Protein AF-R5EZ78-F1 (afdb_monomer_lite)

Sequence (223 aa):
MSQIVRSTVTGSSGDLKLREFQTRYDSDTTQDEMEHIEPYGFSSEPYTDGKTDAINLFFDDERNHGVVINVADRRYRITQMKTGEVVIYDDKKRHVYLKREGIEIDGVDDPITVKTTNDIIAKCDNLTATCKSAASVNCDTSSVTCKTSATVTAPTIMLDGNVTVTGTLITGTKGGGMASFGGTVNAKGLIHSEDDITAGSISLQHHVHTGVQGGSENTGTPS

Radius of gyration: 37.68 Å; chains: 1; bounding box: 84×39×117 Å

Structure (mmCIF, N/CA/C/O backbone):
data_AF-R5EZ78-F1
#
_entry.id   AF-R5EZ78-F1
#
loop_
_atom_site.group_PDB
_atom_site.id
_atom_site.type_symbol
_atom_site.label_atom_id
_atom_site.label_alt_id
_atom_site.label_comp_id
_atom_site.label_asym_id
_atom_site.label_entity_id
_atom_site.label_seq_id
_atom_site.pdbx_PDB_ins_code
_atom_site.Cartn_x
_atom_site.Cartn_y
_atom_site.Cartn_z
_atom_site.occupancy
_atom_site.B_iso_or_equiv
_atom_site.auth_seq_id
_atom_site.auth_comp_id
_atom_site.auth_asym_id
_atom_site.auth_atom_id
_atom_site.pdbx_PDB_model_num
ATOM 1 N N . MET A 1 1 ? -23.935 8.848 52.569 1.00 48.59 1 MET A N 1
ATOM 2 C CA . MET A 1 1 ? -24.448 8.931 51.187 1.00 48.59 1 MET A CA 1
ATOM 3 C C . MET A 1 1 ? -23.229 8.957 50.278 1.00 48.59 1 MET A C 1
ATOM 5 O O . MET A 1 1 ? -22.431 9.875 50.415 1.00 48.59 1 MET A O 1
ATOM 9 N N . SER A 1 2 ? -22.978 7.899 49.505 1.00 40.00 2 SER A N 1
ATOM 10 C CA . SER A 1 2 ? -21.762 7.801 48.682 1.00 40.00 2 SER A CA 1
ATOM 11 C C . SER A 1 2 ? -21.876 8.764 47.498 1.00 40.00 2 SER A C 1
ATOM 13 O O . SER A 1 2 ? -22.686 8.537 46.607 1.00 40.00 2 SER A O 1
ATOM 15 N N . GLN A 1 3 ? -21.123 9.866 47.523 1.00 51.97 3 GLN A N 1
ATOM 16 C CA . GLN A 1 3 ? -21.035 10.833 46.426 1.00 51.97 3 GLN A CA 1
ATOM 17 C C . GLN A 1 3 ? -19.795 10.503 45.589 1.00 51.97 3 GLN A C 1
ATOM 19 O O . GLN A 1 3 ? -18.669 10.725 46.032 1.00 51.97 3 GLN A O 1
ATOM 24 N N . ILE A 1 4 ? -19.987 9.953 44.389 1.00 50.47 4 ILE A N 1
ATOM 25 C CA . ILE A 1 4 ? -18.905 9.800 43.408 1.00 50.47 4 ILE A CA 1
ATOM 26 C C . ILE A 1 4 ? -18.713 11.149 42.708 1.00 50.47 4 ILE A C 1
ATOM 28 O O . ILE A 1 4 ? -19.628 11.619 42.038 1.00 50.47 4 ILE A O 1
ATOM 32 N N . VAL A 1 5 ? -17.534 11.772 42.856 1.00 40.81 5 VAL A N 1
ATOM 33 C CA . VAL A 1 5 ? -17.186 13.040 42.184 1.00 40.81 5 VAL A CA 1
ATOM 34 C C . VAL A 1 5 ? -15.675 13.136 41.896 1.00 40.81 5 VAL A C 1
ATOM 36 O O . VAL A 1 5 ? -14.865 13.081 42.818 1.00 40.81 5 VAL A O 1
ATOM 39 N N . ARG A 1 6 ? -15.290 13.381 40.634 1.00 29.52 6 ARG A N 1
ATOM 40 C CA . ARG A 1 6 ? -14.239 14.351 40.238 1.00 29.52 6 ARG A CA 1
ATOM 41 C C . ARG A 1 6 ? -14.487 14.821 38.791 1.00 29.52 6 ARG A C 1
ATOM 43 O O . ARG A 1 6 ? -14.740 14.001 37.920 1.00 29.52 6 ARG A O 1
ATOM 50 N N . SER A 1 7 ? -14.394 16.135 38.574 1.00 31.08 7 SER A N 1
ATOM 51 C CA . SER A 1 7 ? -14.663 16.932 37.350 1.00 31.08 7 SER A CA 1
ATOM 52 C C . SER A 1 7 ? -13.348 17.491 36.725 1.00 31.08 7 SER A C 1
ATOM 54 O O . SER A 1 7 ? -12.289 17.301 37.326 1.00 31.08 7 SER A O 1
ATOM 56 N N . THR A 1 8 ? -13.255 18.106 35.525 1.00 28.05 8 THR A N 1
ATOM 57 C CA . THR A 1 8 ? -14.146 19.063 34.819 1.00 28.05 8 THR A CA 1
ATOM 58 C C . THR A 1 8 ? -13.993 18.995 33.284 1.00 28.05 8 THR A C 1
ATOM 60 O O . THR A 1 8 ? -12.874 18.923 32.784 1.00 28.05 8 THR A O 1
ATOM 63 N N . VAL A 1 9 ? -15.094 19.143 32.535 1.00 31.67 9 VAL A N 1
ATOM 64 C CA . VAL A 1 9 ? -15.114 19.522 31.105 1.00 31.67 9 VAL A CA 1
ATOM 65 C C . VAL A 1 9 ? -15.885 20.840 30.995 1.00 31.67 9 VAL A C 1
ATOM 67 O O . VAL A 1 9 ? -16.968 20.939 31.562 1.00 31.67 9 VAL A O 1
ATOM 70 N N . THR A 1 10 ? -15.350 21.864 30.318 1.00 28.88 10 THR A N 1
ATOM 71 C CA . THR A 1 10 ? -15.958 23.218 30.306 1.00 28.88 10 THR A CA 1
ATOM 72 C C . THR A 1 10 ? -16.412 23.699 28.924 1.00 28.88 10 THR A C 1
ATOM 74 O O . THR A 1 10 ? -16.552 24.900 28.709 1.00 28.88 10 THR A O 1
ATOM 77 N N . GLY A 1 11 ? -16.685 22.770 27.998 1.00 31.20 11 GLY A N 1
ATOM 78 C CA . GLY A 1 11 ? -17.423 23.045 26.759 1.00 31.20 11 GLY A CA 1
ATOM 79 C C . GLY A 1 11 ? -17.510 21.852 25.795 1.00 31.20 11 GLY A C 1
ATOM 80 O O . GLY A 1 11 ? -16.487 21.257 25.467 1.00 31.20 11 GLY A O 1
ATOM 81 N N . SER A 1 12 ? -18.726 21.530 25.334 1.00 37.81 12 SER A N 1
ATOM 82 C CA . SER A 1 12 ? -19.044 20.637 24.202 1.00 37.81 12 SER A CA 1
ATOM 83 C C . SER A 1 12 ? -20.484 20.909 23.729 1.00 37.81 12 SER A C 1
ATOM 85 O O . SER A 1 12 ? -21.398 20.892 24.551 1.00 37.81 12 SER A O 1
ATOM 87 N N . SER A 1 13 ? -20.687 21.168 22.430 1.00 40.72 13 SER A N 1
ATOM 88 C CA . SER A 1 13 ? -21.987 21.064 21.742 1.00 40.72 13 SER A CA 1
ATOM 89 C C . SER A 1 13 ? -21.775 20.745 20.261 1.00 40.72 13 SER A C 1
ATOM 91 O O . SER A 1 13 ? -20.884 21.297 19.616 1.00 40.72 13 SER A O 1
ATOM 93 N N . GLY A 1 14 ? -22.640 19.887 19.734 1.00 48.88 14 GLY A N 1
ATOM 94 C CA . GLY A 1 14 ? -22.885 19.708 18.304 1.00 48.88 14 GLY A CA 1
ATOM 95 C C . GLY A 1 14 ? -24.349 19.325 18.072 1.00 48.88 14 GLY A C 1
ATOM 96 O O . GLY A 1 14 ? -24.623 18.406 17.309 1.00 48.88 14 GLY A O 1
ATOM 97 N N . ASP A 1 15 ? -25.242 19.955 18.843 1.00 46.75 15 ASP A N 1
ATOM 98 C CA . ASP A 1 15 ? -26.715 19.894 18.825 1.00 46.75 15 ASP A CA 1
ATOM 99 C C . ASP A 1 15 ? -27.396 18.531 19.144 1.00 46.75 15 ASP A C 1
ATOM 101 O O . ASP A 1 15 ? -28.536 18.292 18.764 1.00 46.75 15 ASP A O 1
ATOM 105 N N . LEU A 1 16 ? -26.727 17.733 20.000 1.00 61.44 16 LEU A N 1
ATOM 106 C CA . LEU A 1 16 ? -27.138 16.517 20.758 1.00 61.44 16 LEU A CA 1
ATOM 107 C C . LEU A 1 16 ? -27.086 15.145 20.038 1.00 61.44 16 LEU A C 1
ATOM 109 O O . LEU A 1 16 ? -27.714 14.932 19.007 1.00 61.44 16 LEU A O 1
ATOM 113 N N . LYS A 1 17 ? -26.346 14.189 20.640 1.00 54.25 17 LYS A N 1
ATOM 114 C CA . LYS A 1 17 ? -26.173 12.771 20.230 1.00 54.25 17 LYS A CA 1
ATOM 115 C C . LYS A 1 17 ? -25.755 11.859 21.410 1.00 54.25 17 LYS A C 1
ATOM 117 O O . LYS A 1 17 ? -24.812 11.082 21.272 1.00 54.25 17 LYS A O 1
ATOM 122 N N . LEU A 1 18 ? -26.360 11.995 22.595 1.00 62.44 18 LEU A N 1
ATOM 123 C CA . LEU A 1 18 ? -26.149 10.998 23.659 1.00 62.44 18 LEU A CA 1
ATOM 124 C C . LEU A 1 18 ? -27.016 9.773 23.326 1.00 62.44 18 LEU A C 1
ATOM 126 O O . LEU A 1 18 ? -28.183 9.949 22.985 1.00 62.44 18 LEU A O 1
ATOM 130 N N . ARG A 1 19 ? -26.452 8.558 23.333 1.00 71.25 19 ARG A N 1
ATOM 131 C CA . ARG A 1 19 ? -27.233 7.351 23.022 1.00 71.25 19 ARG A CA 1
ATOM 132 C C . ARG A 1 19 ? -28.056 6.946 24.239 1.00 71.25 19 ARG A C 1
ATOM 134 O O . ARG A 1 19 ? -27.519 6.871 25.340 1.00 71.25 19 ARG A O 1
ATOM 141 N N . GLU A 1 20 ? -29.312 6.601 23.999 1.00 79.69 20 GLU A N 1
ATOM 142 C CA . GLU A 1 20 ? -30.180 5.933 24.961 1.00 79.69 20 GLU A CA 1
ATOM 143 C C . GLU A 1 20 ? -30.292 4.444 24.628 1.00 79.69 20 GLU A C 1
ATOM 145 O O . GLU A 1 20 ? -30.371 4.050 23.460 1.00 79.69 20 GLU A O 1
ATOM 150 N N . PHE A 1 21 ? -30.302 3.607 25.658 1.00 73.50 21 PHE A N 1
ATOM 151 C CA . PHE A 1 21 ? -30.583 2.188 25.545 1.00 73.50 21 PHE A CA 1
ATOM 152 C C . PHE A 1 21 ? -31.911 1.842 26.211 1.00 73.50 21 PHE A C 1
ATOM 154 O O . PHE A 1 21 ? -32.294 2.412 27.226 1.00 73.50 21 PHE A O 1
ATOM 161 N N . GLN A 1 22 ? -32.568 0.820 25.673 1.00 79.44 22 GLN A N 1
ATOM 162 C CA . GLN A 1 22 ? -33.477 0.002 26.458 1.00 79.44 22 GLN A CA 1
ATOM 163 C C . GLN A 1 22 ? -32.659 -1.131 27.072 1.00 79.44 22 GLN A C 1
ATOM 165 O O . GLN A 1 22 ? -31.934 -1.841 26.371 1.00 79.44 22 GLN A O 1
ATOM 170 N N . THR A 1 23 ? -32.773 -1.323 28.379 1.00 77.31 23 THR A N 1
ATOM 171 C CA . THR A 1 23 ? -32.083 -2.408 29.081 1.00 77.31 23 THR A CA 1
ATOM 172 C C . THR A 1 23 ? -33.069 -3.192 29.938 1.00 77.31 23 THR A C 1
ATOM 174 O O . THR A 1 23 ? -34.037 -2.654 30.469 1.00 77.31 23 THR A O 1
ATOM 177 N N . ARG A 1 24 ? -32.852 -4.506 30.027 1.00 77.50 24 ARG A N 1
ATOM 178 C CA . ARG A 1 24 ? -33.688 -5.430 30.798 1.00 77.50 24 ARG A CA 1
ATOM 179 C C . ARG A 1 24 ? -32.838 -6.068 31.883 1.00 77.50 24 ARG A C 1
ATOM 181 O O . ARG A 1 24 ? -31.813 -6.668 31.561 1.00 77.50 24 ARG A O 1
ATOM 188 N N . TYR A 1 25 ? -33.265 -5.958 33.136 1.00 69.50 25 TYR A N 1
ATOM 189 C CA . TYR A 1 25 ? -32.481 -6.441 34.284 1.00 69.50 25 TYR A CA 1
ATOM 190 C C . TYR A 1 25 ? -33.091 -7.680 34.939 1.00 69.50 25 TYR A C 1
ATOM 192 O O . TYR A 1 25 ? -32.344 -8.490 35.473 1.00 69.50 25 TYR A O 1
ATOM 200 N N . ASP A 1 26 ? -34.412 -7.851 34.823 1.00 64.56 26 ASP A N 1
ATOM 201 C CA . ASP A 1 26 ? -35.176 -9.014 35.293 1.00 64.56 26 ASP A CA 1
ATOM 202 C C . ASP A 1 26 ? -36.148 -9.488 34.191 1.00 64.56 26 ASP A C 1
ATOM 204 O O . ASP A 1 26 ? -36.293 -8.823 33.163 1.00 64.56 26 ASP A O 1
ATOM 208 N N . SER A 1 27 ? -36.813 -10.640 34.362 1.00 66.19 27 SER A N 1
ATOM 209 C CA . SER A 1 27 ? -37.694 -11.229 33.329 1.00 66.19 27 SER A CA 1
ATOM 210 C C . SER A 1 27 ? -38.803 -10.293 32.848 1.00 66.19 27 SER A C 1
ATOM 212 O O . SER A 1 27 ? -39.173 -10.357 31.676 1.00 66.19 27 SER A O 1
ATOM 214 N N . ASP A 1 28 ? -39.272 -9.409 33.730 1.00 66.38 28 ASP A N 1
ATOM 215 C CA . ASP A 1 28 ? -40.485 -8.610 33.541 1.00 66.38 28 ASP A CA 1
ATOM 216 C C . ASP A 1 28 ? -40.239 -7.094 33.628 1.00 66.38 28 ASP A C 1
ATOM 218 O O . ASP A 1 28 ? -41.184 -6.316 33.528 1.00 66.38 28 ASP A O 1
ATOM 222 N N . THR A 1 29 ? -38.979 -6.665 33.786 1.00 68.25 29 THR A N 1
ATOM 223 C CA . THR A 1 29 ? -38.637 -5.250 34.002 1.00 68.25 29 THR A CA 1
ATOM 224 C C . THR A 1 29 ? -37.664 -4.749 32.944 1.00 68.25 29 THR A C 1
ATOM 226 O O . THR A 1 29 ? -36.486 -5.125 32.922 1.00 68.25 29 THR A O 1
ATOM 229 N N . THR A 1 30 ? -38.167 -3.867 32.086 1.00 79.38 30 THR A N 1
ATOM 230 C CA . THR A 1 30 ? -37.413 -3.114 31.081 1.00 79.38 30 THR A CA 1
ATOM 231 C C . THR A 1 30 ? -37.401 -1.643 31.458 1.00 79.38 30 THR A C 1
ATOM 233 O O . THR A 1 30 ? -38.434 -1.120 31.865 1.00 79.38 30 THR A O 1
ATOM 236 N N . GLN A 1 31 ? -36.261 -0.987 31.279 1.00 71.69 31 GLN A N 1
ATOM 237 C CA . GLN A 1 31 ? -36.148 0.459 31.401 1.00 71.69 31 GLN A CA 1
ATOM 238 C C . GLN A 1 31 ? -35.657 1.033 30.081 1.00 71.69 31 GLN A C 1
ATOM 240 O O . GLN A 1 31 ? -34.665 0.554 29.519 1.00 71.69 31 GLN A O 1
ATOM 245 N N . ASP A 1 32 ? -36.376 2.048 29.625 1.00 78.12 32 ASP A N 1
ATOM 246 C CA . ASP A 1 32 ? -36.101 2.800 28.408 1.00 78.12 32 ASP A CA 1
ATOM 247 C C . ASP A 1 32 ? -35.343 4.087 28.732 1.00 78.12 32 ASP A C 1
ATOM 249 O O . ASP A 1 32 ? -35.158 4.428 29.900 1.00 78.12 32 ASP A O 1
ATOM 253 N N . GLU A 1 33 ? -34.889 4.782 27.687 1.00 78.44 33 GLU A N 1
ATOM 254 C CA . GLU A 1 33 ? -34.254 6.104 27.795 1.00 78.44 33 GLU A CA 1
ATOM 255 C C . GLU A 1 33 ? -33.008 6.109 28.714 1.00 78.44 33 GLU A C 1
ATOM 257 O O . GLU A 1 33 ? -32.629 7.123 29.294 1.00 78.44 33 GLU A O 1
ATOM 262 N N . MET A 1 34 ? -32.334 4.957 28.850 1.00 78.12 34 MET A N 1
ATOM 263 C CA . MET A 1 34 ? -31.137 4.819 29.683 1.00 78.12 34 MET A CA 1
ATOM 264 C C . MET A 1 34 ? -29.923 5.414 28.977 1.00 78.12 34 MET A C 1
ATOM 266 O O . MET A 1 34 ? -29.428 4.848 28.001 1.00 78.12 34 MET A O 1
ATOM 270 N N . GLU A 1 35 ? -29.392 6.513 29.497 1.00 85.31 35 GLU A N 1
ATOM 271 C CA . GLU A 1 35 ? -28.236 7.192 28.913 1.00 85.31 35 GLU A CA 1
ATOM 272 C C . GLU A 1 35 ? -26.990 6.289 28.885 1.00 85.31 35 GLU A C 1
ATOM 274 O O . GLU A 1 35 ? -26.665 5.636 29.873 1.00 85.31 35 GLU A O 1
ATOM 279 N N . HIS A 1 36 ? -26.241 6.272 27.780 1.00 84.56 36 HIS A N 1
ATOM 280 C CA . HIS A 1 36 ? -24.938 5.611 27.679 1.00 84.56 36 HIS A CA 1
ATOM 281 C C . HIS A 1 36 ? -23.836 6.623 27.388 1.00 84.56 36 HIS A C 1
ATOM 283 O O . HIS A 1 36 ? -23.753 7.198 26.299 1.00 84.56 36 HIS A O 1
ATOM 289 N N . ILE A 1 37 ? -22.959 6.814 28.372 1.00 81.62 37 ILE A N 1
ATOM 290 C CA . ILE A 1 37 ? -21.855 7.767 28.284 1.00 81.62 37 ILE A CA 1
ATOM 291 C C . ILE A 1 37 ? -20.598 7.029 27.809 1.00 81.62 37 ILE A C 1
ATOM 293 O O . ILE A 1 37 ? -19.925 6.354 28.588 1.00 81.62 37 ILE A O 1
ATOM 297 N N . GLU A 1 38 ? -20.267 7.172 26.525 1.00 83.38 38 GLU A N 1
ATOM 298 C CA . GLU A 1 38 ? -19.071 6.565 25.926 1.00 83.38 38 GLU A CA 1
ATOM 299 C C . GLU A 1 38 ? -17.799 7.406 26.194 1.00 83.38 38 GLU A C 1
ATOM 301 O O . GLU A 1 38 ? -17.849 8.643 26.170 1.00 83.38 38 GLU A O 1
ATOM 306 N N . PRO A 1 39 ? -16.624 6.780 26.415 1.00 86.44 39 PRO A N 1
ATOM 307 C CA . PRO A 1 39 ? -15.352 7.498 26.457 1.00 86.44 39 PRO A CA 1
ATOM 308 C C . PRO A 1 39 ? -15.070 8.229 25.137 1.00 86.44 39 PRO A C 1
ATOM 310 O O . PRO A 1 39 ? -15.197 7.656 24.057 1.00 86.44 39 PRO A O 1
ATOM 313 N N . TYR A 1 40 ? -14.612 9.482 25.210 1.00 83.06 40 TYR A N 1
ATOM 314 C CA . TYR A 1 40 ? -14.300 10.276 24.017 1.00 83.06 40 TYR A CA 1
ATOM 315 C C . TYR A 1 40 ? -13.310 9.563 23.078 1.00 83.06 40 TYR A C 1
ATOM 317 O O . TYR A 1 40 ? -12.280 9.049 23.516 1.00 83.06 40 TYR A O 1
ATOM 325 N N . GLY A 1 41 ? -13.608 9.580 21.776 1.00 84.50 41 GLY A N 1
ATOM 326 C CA . GLY A 1 41 ? -12.815 8.907 20.742 1.00 84.50 41 GLY A CA 1
ATOM 327 C C . GLY A 1 41 ? -13.211 7.449 20.490 1.00 84.50 41 GLY A C 1
ATOM 328 O O . GLY A 1 41 ? -12.723 6.860 19.528 1.00 84.50 41 GLY A O 1
ATOM 329 N N . PHE A 1 42 ? -14.121 6.891 21.293 1.00 87.56 42 PHE A N 1
ATOM 330 C CA . PHE A 1 42 ? -14.705 5.570 21.092 1.00 87.56 42 PHE A CA 1
ATOM 331 C C . PHE A 1 42 ? -16.212 5.704 20.914 1.00 87.56 42 PHE A C 1
ATOM 333 O O . PHE A 1 42 ? -16.879 6.386 21.683 1.00 87.56 42 PHE A O 1
ATOM 340 N N . SER A 1 43 ? -16.744 5.046 19.894 1.00 87.31 43 SER A N 1
ATOM 341 C CA . SER A 1 43 ? -18.178 4.839 19.753 1.00 87.31 43 SER A CA 1
ATOM 342 C C . SER A 1 43 ? -18.401 3.500 19.070 1.00 87.31 43 SER A C 1
ATOM 344 O O . SER A 1 43 ? -17.644 3.121 18.172 1.00 87.31 43 SER A O 1
ATOM 346 N N . SER A 1 44 ? -19.394 2.757 19.536 1.00 87.19 44 SER A N 1
ATOM 347 C CA . SER A 1 44 ? -19.720 1.418 19.036 1.00 87.19 44 SER A CA 1
ATOM 348 C C . SER A 1 44 ? -21.227 1.269 18.904 1.00 87.19 44 SER A C 1
ATOM 350 O O . SER A 1 44 ? -21.946 1.953 19.612 1.00 87.19 44 SER A O 1
ATOM 352 N N . GLU A 1 45 ? -21.731 0.413 18.018 1.00 88.69 45 GLU A N 1
ATOM 353 C CA . GLU A 1 45 ? -23.166 0.098 17.936 1.00 88.69 45 GLU A CA 1
ATOM 354 C C . GLU A 1 45 ? -23.366 -1.363 18.362 1.00 88.69 45 GLU A C 1
ATOM 356 O O . GLU A 1 45 ? -23.031 -2.268 17.593 1.00 88.69 45 GLU A O 1
ATOM 361 N N . PRO A 1 46 ? -23.818 -1.625 19.599 1.00 86.88 46 PRO A N 1
ATOM 362 C CA . PRO A 1 46 ? -24.015 -2.988 20.065 1.00 86.88 46 PRO A CA 1
ATOM 363 C C . PRO A 1 46 ? -25.248 -3.636 19.426 1.00 86.88 46 PRO A C 1
ATOM 365 O O . PRO A 1 46 ? -26.233 -2.977 19.104 1.00 86.88 46 PRO A O 1
ATOM 368 N N . TYR A 1 47 ? -25.242 -4.966 19.327 1.00 85.62 47 TYR A N 1
ATOM 369 C CA . TYR A 1 47 ? -26.448 -5.709 18.965 1.00 85.62 47 TYR A CA 1
ATOM 370 C C . TYR A 1 47 ? -27.530 -5.562 20.043 1.00 85.62 47 TYR A C 1
ATOM 372 O O . TYR A 1 47 ? -27.253 -5.682 21.236 1.00 85.62 47 TYR A O 1
ATOM 380 N N . THR A 1 48 ? -28.781 -5.402 19.621 1.00 85.44 48 THR A N 1
ATOM 381 C CA . THR A 1 48 ? -29.963 -5.307 20.497 1.00 85.44 48 THR A CA 1
ATOM 382 C C . THR A 1 48 ? -30.764 -6.615 20.555 1.00 85.44 48 THR A C 1
ATOM 384 O O . THR A 1 48 ? -31.926 -6.640 20.944 1.00 85.44 48 THR A O 1
ATOM 387 N N . ASP A 1 49 ? -30.141 -7.745 20.202 1.00 85.94 49 ASP A N 1
ATOM 388 C CA . ASP A 1 49 ? -30.778 -9.069 20.106 1.00 85.94 49 ASP A CA 1
ATOM 389 C C . ASP A 1 49 ? -30.936 -9.802 21.455 1.00 85.94 49 ASP A C 1
ATOM 391 O O . ASP A 1 49 ? -31.182 -11.010 21.496 1.00 85.94 49 ASP A O 1
ATOM 395 N N . GLY A 1 50 ? -30.766 -9.081 22.567 1.00 82.88 50 GLY A N 1
ATOM 396 C CA . GLY A 1 50 ? -30.888 -9.601 23.930 1.00 82.88 50 GLY A CA 1
ATOM 397 C C . GLY A 1 50 ? -29.716 -10.466 24.406 1.00 82.88 50 GLY A C 1
ATOM 398 O O . GLY A 1 50 ? -29.827 -11.084 25.463 1.00 82.88 50 GLY A O 1
ATOM 399 N N . LYS A 1 51 ? -28.614 -10.541 23.645 1.00 83.88 51 LYS A N 1
ATOM 400 C CA . LYS A 1 51 ? -27.397 -11.295 24.015 1.00 83.88 51 LYS A CA 1
ATOM 401 C C . LYS A 1 51 ? -26.209 -10.409 24.386 1.00 83.88 51 LYS A C 1
ATOM 403 O O . LYS A 1 51 ? -25.201 -10.930 24.861 1.00 83.88 51 LYS A O 1
ATOM 408 N N . THR A 1 52 ? -26.322 -9.105 24.154 1.00 86.44 52 THR A N 1
ATOM 409 C CA . THR A 1 52 ? -25.344 -8.108 24.591 1.00 86.44 52 THR A CA 1
ATOM 410 C C . THR A 1 52 ? -25.573 -7.779 26.061 1.00 86.44 52 THR A C 1
ATOM 412 O O . THR A 1 52 ? -26.701 -7.519 26.478 1.00 86.44 52 THR A O 1
ATOM 415 N N . ASP A 1 53 ? -24.499 -7.786 26.841 1.00 85.75 53 ASP A N 1
ATOM 416 C CA . ASP A 1 53 ? -24.516 -7.467 28.261 1.00 85.75 53 ASP A CA 1
ATOM 417 C C . ASP A 1 53 ? -24.348 -5.957 28.479 1.00 85.75 53 ASP A C 1
ATOM 419 O O . ASP A 1 53 ? -23.556 -5.309 27.793 1.00 85.75 53 ASP A O 1
ATOM 423 N N . ALA A 1 54 ? -25.041 -5.407 29.476 1.00 86.81 54 ALA A N 1
ATOM 424 C CA . ALA A 1 54 ? -24.907 -4.015 29.897 1.00 86.81 54 ALA A CA 1
ATOM 425 C C . ALA A 1 54 ? -24.838 -3.917 31.427 1.00 86.81 54 ALA A C 1
ATOM 427 O O . ALA A 1 54 ? -25.532 -4.650 32.134 1.00 86.81 54 ALA A O 1
ATOM 428 N N . ILE A 1 55 ? -24.014 -3.003 31.943 1.00 85.62 55 ILE A N 1
ATOM 429 C CA . ILE A 1 55 ? -23.970 -2.647 33.367 1.00 85.62 55 ILE A CA 1
ATOM 430 C C . ILE A 1 55 ? -24.642 -1.291 33.543 1.00 85.62 55 ILE A C 1
ATOM 432 O O . ILE A 1 55 ? -24.227 -0.307 32.932 1.00 85.62 55 ILE A O 1
ATOM 436 N N . ASN A 1 56 ? -25.638 -1.253 34.423 1.00 83.94 56 ASN A N 1
ATOM 437 C CA . ASN A 1 56 ? -26.474 -0.085 34.673 1.00 83.94 56 ASN A CA 1
ATOM 438 C C . ASN A 1 56 ? -26.234 0.419 36.092 1.00 83.94 56 ASN A C 1
ATOM 440 O O . ASN A 1 56 ? -26.123 -0.375 37.030 1.00 83.94 56 ASN A O 1
ATOM 444 N N . LEU A 1 57 ? -26.145 1.734 36.238 1.00 86.38 57 LEU A N 1
ATOM 445 C CA . LEU A 1 57 ? -26.019 2.430 37.507 1.00 86.38 57 LEU A CA 1
ATOM 446 C C . LEU A 1 57 ? -27.266 3.284 37.706 1.00 86.38 57 LEU A C 1
ATOM 448 O O . LEU A 1 57 ? -27.525 4.170 36.901 1.00 86.38 57 LEU A O 1
ATOM 452 N N . PHE A 1 58 ? -28.003 3.034 38.783 1.00 85.12 58 PHE A N 1
ATOM 453 C CA . PHE A 1 58 ? -29.156 3.840 39.176 1.00 85.12 58 PHE A CA 1
ATOM 454 C C . PHE A 1 58 ? -28.782 4.786 40.308 1.00 85.12 58 PHE A C 1
ATOM 456 O O . PHE A 1 58 ? -28.010 4.418 41.198 1.00 85.12 58 PHE A O 1
ATOM 463 N N . PHE A 1 59 ? -29.323 6.001 40.264 1.00 82.56 59 PHE A N 1
ATOM 464 C CA . PHE A 1 59 ? -29.060 7.035 41.267 1.00 82.56 59 PHE A CA 1
ATOM 465 C C . PHE A 1 59 ? -30.116 7.082 42.380 1.00 82.56 59 PHE A C 1
ATOM 467 O O . PHE A 1 59 ? -29.915 7.776 43.377 1.00 82.56 59 PHE A O 1
ATOM 474 N N . ASP A 1 60 ? -31.211 6.341 42.224 1.00 81.62 60 ASP A N 1
ATOM 475 C CA . ASP A 1 60 ? -32.328 6.240 43.156 1.00 81.62 60 ASP A CA 1
ATOM 476 C C . ASP A 1 60 ? -32.692 4.774 43.460 1.00 81.62 60 ASP A C 1
ATOM 478 O O . ASP A 1 60 ? -32.286 3.836 42.768 1.00 81.62 60 ASP A O 1
ATOM 482 N N . ASP A 1 61 ? -33.462 4.573 44.532 1.00 78.31 61 ASP A N 1
ATOM 483 C CA . ASP A 1 61 ? -33.947 3.243 44.928 1.00 78.31 61 ASP A CA 1
ATOM 484 C C . ASP A 1 61 ? -35.051 2.734 43.983 1.00 78.31 61 ASP A C 1
ATOM 486 O O . ASP A 1 61 ? -35.223 1.526 43.805 1.00 78.31 61 ASP A O 1
ATOM 490 N N . GLU A 1 62 ? -35.782 3.663 43.362 1.00 79.12 62 GLU A N 1
ATOM 491 C CA . GLU A 1 62 ? -36.889 3.402 42.434 1.00 79.12 62 GLU A CA 1
ATOM 492 C C . GLU A 1 62 ? -36.412 3.088 41.009 1.00 79.12 62 GLU A C 1
ATOM 494 O O . GLU A 1 62 ? -37.202 2.612 40.198 1.00 79.12 62 GLU A O 1
ATOM 499 N N . ARG A 1 63 ? -35.116 3.280 40.724 1.00 79.88 63 ARG A N 1
ATOM 500 C CA . ARG A 1 63 ? -34.454 3.015 39.438 1.00 79.88 63 ARG A CA 1
ATOM 501 C C . ARG A 1 63 ? -35.022 3.818 38.265 1.00 79.88 63 ARG A C 1
ATOM 503 O O . ARG A 1 63 ? -34.919 3.382 37.121 1.00 79.88 63 ARG A O 1
ATOM 510 N N . ASN A 1 64 ? -35.585 4.995 38.532 1.00 75.50 64 ASN A N 1
ATOM 511 C CA . ASN A 1 64 ? -36.187 5.840 37.502 1.00 75.50 64 ASN A CA 1
ATOM 512 C C . ASN A 1 64 ? -35.134 6.629 36.720 1.00 75.50 64 ASN A C 1
ATOM 514 O O . ASN A 1 64 ? -35.368 6.988 35.569 1.00 75.50 64 ASN A O 1
ATOM 518 N N . HIS A 1 65 ? -33.972 6.880 37.325 1.00 80.19 65 HIS A N 1
ATOM 519 C CA . HIS A 1 65 ? -32.859 7.561 36.675 1.00 80.19 65 HIS A CA 1
ATOM 520 C C . HIS A 1 65 ? -31.601 6.700 36.748 1.00 80.19 65 HIS A C 1
ATOM 522 O O . HIS A 1 65 ? -30.980 6.548 37.808 1.00 80.19 65 HIS A O 1
ATOM 528 N N . GLY A 1 66 ? -31.213 6.148 35.601 1.00 78.50 66 GLY A N 1
ATOM 529 C CA . GLY A 1 66 ? -30.007 5.349 35.483 1.00 78.50 66 GLY A CA 1
ATOM 530 C C . GLY A 1 66 ? -29.184 5.669 34.245 1.00 78.50 66 GLY A C 1
ATOM 531 O O . GLY A 1 66 ? -29.662 6.242 33.273 1.00 78.50 66 GLY A O 1
ATOM 532 N N . VAL A 1 67 ? -27.925 5.245 34.299 1.00 85.94 67 VAL A N 1
ATOM 533 C CA . VAL A 1 67 ? -26.949 5.356 33.217 1.00 85.94 67 VAL A CA 1
ATOM 534 C C . VAL A 1 67 ? -26.329 3.986 32.943 1.00 85.94 67 VAL A C 1
ATOM 536 O O . VAL A 1 67 ? -25.965 3.249 33.864 1.00 85.94 67 VAL A O 1
ATOM 539 N N . VAL A 1 68 ? -26.192 3.630 31.671 1.00 84.31 68 VAL A N 1
ATOM 540 C CA . VAL A 1 68 ? -25.394 2.490 31.222 1.00 84.31 68 VAL A CA 1
ATOM 541 C C . VAL A 1 68 ? -23.926 2.909 31.244 1.00 84.31 68 VAL A C 1
ATOM 543 O O . VAL A 1 68 ? -23.537 3.877 30.594 1.00 84.31 68 VAL A O 1
ATOM 546 N N . ILE A 1 69 ? -23.096 2.193 32.002 1.00 86.50 69 ILE A N 1
ATOM 547 C CA . ILE A 1 69 ? -21.674 2.541 32.189 1.00 86.50 69 ILE A CA 1
ATOM 548 C C . ILE A 1 69 ? -20.720 1.611 31.437 1.00 86.50 69 ILE A C 1
ATOM 550 O O . ILE A 1 69 ? -19.530 1.902 31.332 1.00 86.50 69 ILE A O 1
ATOM 554 N N . ASN A 1 70 ? -21.212 0.464 30.964 1.00 86.81 70 ASN A N 1
ATOM 555 C CA . ASN A 1 70 ? -20.435 -0.470 30.160 1.00 86.81 70 ASN A CA 1
ATOM 556 C C . ASN A 1 70 ? -21.363 -1.382 29.358 1.00 86.81 70 ASN A C 1
ATOM 558 O O . ASN A 1 70 ? -22.365 -1.860 29.892 1.00 86.81 70 ASN A O 1
ATOM 562 N N . VAL A 1 71 ? -20.984 -1.670 28.117 1.00 87.25 71 VAL A N 1
ATOM 563 C CA . VAL A 1 71 ? -21.662 -2.611 27.228 1.00 87.25 71 VAL A CA 1
ATOM 564 C C . VAL A 1 71 ? -20.630 -3.593 26.689 1.00 87.25 71 VAL A C 1
ATOM 566 O O . VAL A 1 71 ? -19.557 -3.197 26.237 1.00 87.25 71 VAL A O 1
ATOM 569 N N . ALA A 1 72 ? -20.944 -4.884 26.736 1.00 86.56 72 ALA A N 1
ATOM 570 C CA . ALA A 1 72 ? -20.053 -5.937 26.277 1.00 86.56 72 ALA A CA 1
ATOM 571 C C . ALA A 1 72 ? -20.817 -7.005 25.495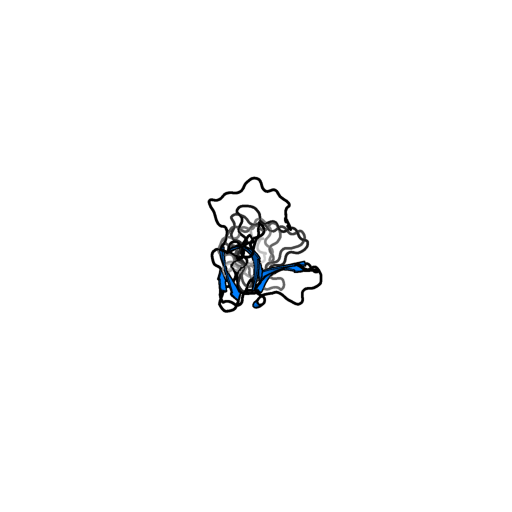 1.00 86.56 72 ALA A C 1
ATOM 573 O O . ALA A 1 72 ? -21.822 -7.537 25.956 1.00 86.56 72 ALA A O 1
ATOM 574 N N . ASP A 1 73 ? -20.283 -7.394 24.339 1.00 90.06 73 ASP A N 1
ATOM 575 C CA . ASP A 1 73 ? -20.745 -8.577 23.622 1.00 90.06 73 ASP A CA 1
ATOM 576 C C . ASP A 1 73 ? -19.694 -9.685 23.712 1.00 90.06 73 ASP A C 1
ATOM 578 O O . ASP A 1 73 ? -18.652 -9.678 23.047 1.00 90.06 73 ASP A O 1
ATOM 582 N N . ARG A 1 74 ? -19.974 -10.671 24.564 1.00 90.25 74 ARG A N 1
ATOM 583 C CA . ARG A 1 74 ? -19.071 -11.800 24.808 1.00 90.25 74 ARG A CA 1
ATOM 584 C C . ARG A 1 74 ? -18.837 -12.676 23.572 1.00 90.25 74 ARG A C 1
ATOM 586 O O . ARG A 1 74 ? -17.842 -13.397 23.554 1.00 90.25 74 ARG A O 1
ATOM 593 N N . ARG A 1 75 ? -19.718 -12.634 22.560 1.00 93.06 75 ARG A N 1
ATOM 594 C CA . ARG A 1 75 ? -19.617 -13.468 21.346 1.00 93.06 75 ARG A CA 1
ATOM 595 C C . ARG A 1 75 ? -18.384 -13.135 20.515 1.00 93.06 75 ARG A C 1
ATOM 597 O O . ARG A 1 75 ? -17.804 -14.031 19.907 1.00 93.06 75 ARG A O 1
ATOM 604 N N . TYR A 1 76 ? -18.001 -11.861 20.499 1.00 93.69 76 TYR A N 1
ATOM 605 C CA . TYR A 1 76 ? -16.965 -11.335 19.607 1.00 93.69 76 TYR A CA 1
ATOM 606 C C . TYR A 1 76 ? -15.664 -10.998 20.330 1.00 93.69 76 TYR A C 1
ATOM 608 O O . TYR A 1 76 ? -14.685 -10.611 19.697 1.00 93.69 76 TYR A O 1
ATOM 616 N N . ARG A 1 77 ? -15.628 -11.173 21.656 1.00 93.31 77 ARG A N 1
ATOM 617 C CA . ARG A 1 77 ? -14.439 -10.910 22.461 1.00 93.31 77 ARG A CA 1
ATOM 618 C C . ARG A 1 77 ? -13.246 -11.713 21.947 1.00 93.31 77 ARG A C 1
ATOM 620 O O . ARG A 1 77 ? -13.261 -12.944 21.955 1.00 93.31 77 ARG A O 1
ATOM 627 N N . ILE A 1 78 ? -12.169 -11.009 21.609 1.00 93.19 78 ILE A N 1
ATOM 628 C CA . ILE A 1 78 ? -10.879 -11.635 21.321 1.00 93.19 78 ILE A CA 1
ATOM 629 C C . ILE A 1 78 ? -10.342 -12.282 22.606 1.00 93.19 78 ILE A C 1
ATOM 631 O O . ILE A 1 78 ? -10.292 -11.666 23.673 1.00 93.19 78 ILE A O 1
ATOM 635 N N . THR A 1 79 ? -9.983 -13.563 22.521 1.00 92.94 79 THR A N 1
ATOM 636 C CA . THR A 1 79 ? -9.472 -14.359 23.647 1.00 92.94 79 THR A CA 1
ATOM 637 C C . THR A 1 79 ? -8.023 -14.777 23.395 1.00 92.94 79 THR A C 1
ATOM 639 O O . THR A 1 79 ? -7.483 -14.519 22.326 1.00 92.94 79 THR A O 1
ATOM 642 N N . GLN A 1 80 ? -7.378 -15.398 24.391 1.00 92.69 80 GLN A N 1
ATOM 643 C CA . GLN A 1 80 ? -6.002 -15.917 24.287 1.00 92.69 80 GLN A CA 1
ATOM 644 C C . GLN A 1 80 ? -4.917 -14.866 23.969 1.00 92.69 80 GLN A C 1
ATOM 646 O O . GLN A 1 80 ? -3.846 -15.205 23.473 1.00 92.69 80 GLN A O 1
ATOM 651 N N . MET A 1 81 ? -5.163 -13.599 24.306 1.00 95.94 81 MET A N 1
ATOM 652 C CA . MET A 1 81 ? -4.164 -12.531 24.205 1.00 95.94 81 MET A CA 1
ATOM 653 C C . MET A 1 81 ? -3.025 -12.748 25.211 1.00 95.94 81 MET A C 1
ATOM 655 O O . MET A 1 81 ? -3.261 -13.205 26.336 1.00 95.94 81 MET A O 1
ATOM 659 N N . LYS A 1 82 ? -1.793 -12.370 24.849 1.00 97.00 82 LYS A N 1
ATOM 660 C CA . LYS A 1 82 ? -0.679 -12.356 25.808 1.00 97.00 82 LYS A CA 1
ATOM 661 C C . LYS A 1 82 ? -0.878 -11.202 26.797 1.00 97.00 82 LYS A C 1
ATOM 663 O O . LYS A 1 82 ? -1.465 -10.167 26.477 1.00 97.00 82 LYS A O 1
ATOM 668 N N . THR A 1 83 ? -0.361 -11.357 28.015 1.00 96.75 83 THR A N 1
ATOM 669 C CA . THR A 1 83 ? -0.480 -10.335 29.064 1.00 96.75 83 THR A CA 1
ATOM 670 C C . THR A 1 83 ? 0.001 -8.970 28.573 1.00 96.75 83 THR A C 1
ATOM 672 O O . THR A 1 83 ? 1.142 -8.833 28.127 1.00 96.75 83 THR A O 1
ATOM 675 N N . GLY A 1 84 ? -0.863 -7.959 28.718 1.00 96.25 84 GLY A N 1
ATOM 676 C CA . GLY A 1 84 ? -0.622 -6.546 28.407 1.00 96.25 84 GLY A CA 1
ATOM 677 C C . GLY A 1 84 ? -0.666 -6.168 26.925 1.00 96.25 84 GLY A C 1
ATOM 678 O O . GLY A 1 84 ? -0.214 -5.080 26.582 1.00 96.25 84 GLY A O 1
ATOM 679 N N . GLU A 1 85 ? -1.181 -7.038 26.059 1.00 98.06 85 GLU A N 1
ATOM 680 C CA . GLU A 1 85 ? -1.595 -6.642 24.711 1.00 98.06 85 GLU A CA 1
ATOM 681 C C . GLU A 1 85 ? -2.966 -5.944 24.734 1.00 98.06 85 GLU A C 1
ATOM 683 O O . GLU A 1 85 ? -3.758 -6.143 25.658 1.00 98.06 85 GLU A O 1
ATOM 688 N N . VAL A 1 86 ? -3.252 -5.130 23.713 1.00 97.38 86 VAL A N 1
ATOM 689 C CA . VAL A 1 86 ? -4.492 -4.337 23.608 1.00 97.38 86 VAL A CA 1
ATOM 690 C C . VAL A 1 86 ? -5.063 -4.460 22.202 1.00 97.38 86 VAL A C 1
ATOM 692 O O . VAL A 1 86 ? -4.314 -4.413 21.231 1.00 97.38 86 VAL A O 1
ATOM 695 N N . VAL A 1 87 ? -6.383 -4.597 22.083 1.00 96.88 87 VAL A N 1
ATOM 696 C CA . VAL A 1 87 ? -7.060 -4.728 20.789 1.00 96.88 87 VAL A CA 1
ATOM 697 C C . VAL A 1 87 ? -8.368 -3.945 20.762 1.00 96.88 87 VAL A C 1
ATOM 699 O O . VAL A 1 87 ? -9.136 -3.978 21.723 1.00 96.88 87 VAL A O 1
ATOM 702 N N . ILE A 1 88 ? -8.612 -3.262 19.645 1.00 96.38 88 ILE A N 1
ATOM 703 C CA . ILE A 1 88 ? -9.913 -2.699 19.268 1.00 96.38 88 ILE A CA 1
ATOM 704 C C . ILE A 1 88 ? -10.458 -3.592 18.154 1.00 96.38 88 ILE A C 1
ATOM 706 O O . ILE A 1 88 ? -9.736 -3.850 17.192 1.00 96.38 88 ILE A O 1
ATOM 710 N N . TYR A 1 89 ? -11.685 -4.090 18.300 1.00 96.00 89 TYR A N 1
ATOM 711 C CA . TYR A 1 89 ? -12.255 -5.124 17.434 1.00 96.00 89 TYR A CA 1
ATOM 712 C C . TYR A 1 89 ? -13.761 -4.947 17.234 1.00 96.00 89 TYR A C 1
ATOM 714 O O . TYR A 1 89 ? -14.408 -4.212 17.982 1.00 96.00 89 TYR A O 1
ATOM 722 N N . ASP A 1 90 ? -14.309 -5.665 16.256 1.00 95.44 90 ASP A N 1
ATOM 723 C CA . ASP A 1 90 ? -15.745 -5.735 15.991 1.00 95.44 90 ASP A CA 1
ATOM 724 C C . ASP A 1 90 ? -16.270 -7.170 15.809 1.00 95.44 90 ASP A C 1
ATOM 726 O O . ASP A 1 90 ? -15.558 -8.161 15.998 1.00 95.44 90 ASP A O 1
ATOM 730 N N . ASP A 1 91 ? -17.549 -7.280 15.450 1.00 94.69 91 ASP A N 1
ATOM 731 C CA . ASP A 1 91 ? -18.281 -8.534 15.285 1.00 94.69 91 ASP A CA 1
ATOM 732 C C . ASP A 1 91 ? -17.792 -9.402 14.118 1.00 94.69 91 ASP A C 1
ATOM 734 O O . ASP A 1 91 ? -17.915 -10.631 14.146 1.00 94.69 91 ASP A O 1
ATOM 738 N N . LYS A 1 92 ? -17.165 -8.777 13.120 1.00 95.25 92 LYS A N 1
ATOM 739 C CA . LYS A 1 92 ? -16.530 -9.454 11.987 1.00 95.25 92 LYS A CA 1
ATOM 740 C C . LYS A 1 92 ? -15.085 -9.865 12.264 1.00 95.25 92 LYS A C 1
ATOM 742 O O . LYS A 1 92 ? -14.431 -10.394 11.367 1.00 95.25 92 LYS A O 1
ATOM 747 N N . LYS A 1 93 ? -14.595 -9.672 13.495 1.00 92.44 93 LYS A N 1
ATOM 748 C CA . LYS A 1 93 ? -13.215 -9.961 13.931 1.00 92.44 93 LYS A CA 1
ATOM 749 C C . LYS A 1 93 ? -12.156 -9.063 13.281 1.00 92.44 93 LYS A C 1
ATOM 751 O O . LYS A 1 93 ? -10.961 -9.356 13.390 1.00 92.44 93 LYS A O 1
ATOM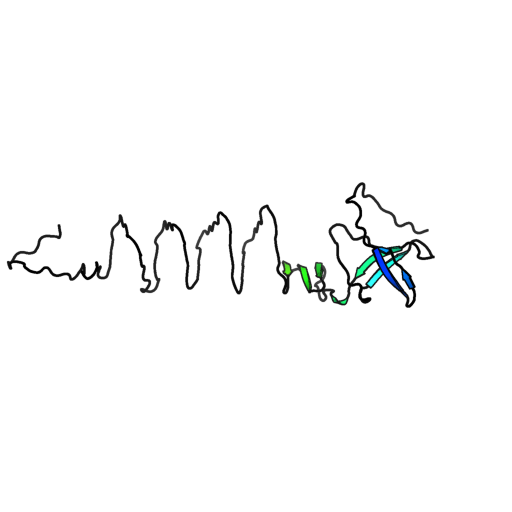 756 N N . ARG A 1 94 ? -12.571 -7.965 12.644 1.00 97.00 94 ARG A N 1
ATOM 757 C CA . ARG A 1 94 ? -11.653 -6.935 12.144 1.00 97.00 94 ARG A CA 1
ATOM 758 C C . ARG A 1 94 ? -11.063 -6.217 13.340 1.00 97.00 94 ARG A C 1
ATOM 760 O O . ARG A 1 94 ? -11.753 -6.045 14.348 1.00 97.00 94 ARG A O 1
ATOM 767 N N . HIS A 1 95 ? -9.796 -5.825 13.264 1.00 97.19 95 HIS A N 1
ATOM 768 C CA . HIS A 1 95 ? -9.142 -5.272 14.440 1.00 97.19 95 HIS A CA 1
ATOM 769 C C . HIS A 1 95 ? -7.916 -4.405 14.162 1.00 97.19 95 HIS A C 1
ATOM 771 O O . HIS A 1 95 ? -7.230 -4.536 13.149 1.00 97.19 95 HIS A O 1
ATOM 777 N N . VAL A 1 96 ? -7.613 -3.566 15.152 1.00 98.12 96 VAL A N 1
ATOM 778 C CA . VAL A 1 96 ? -6.298 -2.953 15.359 1.00 98.12 96 VAL A CA 1
ATOM 779 C C . VAL A 1 96 ? -5.733 -3.537 16.651 1.00 98.12 96 VAL A C 1
ATOM 781 O O . VAL A 1 96 ? -6.279 -3.308 17.733 1.00 98.12 96 VAL A O 1
ATOM 784 N N . TYR A 1 97 ? -4.661 -4.319 16.542 1.00 97.94 97 TYR A N 1
ATOM 785 C CA . TYR A 1 97 ? -4.119 -5.133 17.628 1.00 97.94 97 TYR A CA 1
ATOM 786 C C . TYR A 1 97 ? -2.664 -4.763 17.921 1.00 97.94 97 TYR A C 1
ATOM 788 O O . TYR A 1 97 ? -1.760 -4.956 17.112 1.00 97.94 97 TYR A O 1
ATOM 796 N N . LEU A 1 98 ? -2.445 -4.232 19.121 1.00 98.25 98 LEU A N 1
ATOM 797 C CA . LEU A 1 98 ? -1.150 -3.882 19.681 1.00 98.25 98 LEU A CA 1
ATOM 798 C C . LEU A 1 98 ? -0.585 -5.121 20.392 1.00 98.25 98 LEU A C 1
ATOM 800 O O . LEU A 1 98 ? -0.830 -5.340 21.584 1.00 98.25 98 LEU A O 1
ATOM 804 N N . LYS A 1 99 ? 0.132 -5.956 19.634 1.00 97.56 99 LYS A N 1
ATOM 805 C CA . LYS A 1 99 ? 0.769 -7.193 20.106 1.00 97.56 99 LYS A CA 1
ATOM 806 C C . LYS A 1 99 ? 2.144 -6.910 20.707 1.00 97.56 99 LYS A C 1
ATOM 808 O O . LYS A 1 99 ? 2.739 -5.851 20.507 1.00 97.56 99 LYS A O 1
ATOM 813 N N . ARG A 1 100 ? 2.711 -7.897 21.408 1.00 97.19 100 ARG A N 1
ATOM 814 C CA . ARG A 1 100 ? 4.105 -7.812 21.896 1.00 97.19 100 ARG A CA 1
ATOM 815 C C . ARG A 1 100 ? 5.146 -7.759 20.780 1.00 97.19 100 ARG A C 1
ATOM 817 O O . ARG A 1 100 ? 6.213 -7.192 20.975 1.00 97.19 100 ARG A O 1
ATOM 824 N N . GLU A 1 101 ? 4.825 -8.352 19.639 1.00 96.25 101 GLU A N 1
ATOM 825 C CA . GLU A 1 101 ? 5.734 -8.499 18.498 1.00 96.25 101 GLU A CA 1
ATOM 826 C C . GLU A 1 101 ? 5.511 -7.425 17.418 1.00 96.25 101 GLU A C 1
ATOM 828 O O . GLU A 1 101 ? 6.266 -7.367 16.453 1.00 96.25 101 GLU A O 1
ATOM 833 N N . GLY A 1 102 ? 4.507 -6.551 17.574 1.00 96.75 102 GLY A N 1
ATOM 834 C CA . GLY A 1 102 ? 4.203 -5.489 16.615 1.00 96.75 102 GLY A CA 1
ATOM 835 C C . GLY A 1 102 ? 2.746 -5.034 16.656 1.00 96.75 102 GLY A C 1
ATOM 836 O O . GLY A 1 102 ? 1.976 -5.435 17.526 1.00 96.75 102 GLY A O 1
ATOM 837 N N . ILE A 1 103 ? 2.364 -4.192 15.698 1.00 98.19 103 ILE A N 1
ATOM 838 C CA . ILE A 1 103 ? 0.977 -3.753 15.504 1.00 98.19 103 ILE A CA 1
ATOM 839 C C . ILE A 1 103 ? 0.417 -4.466 14.275 1.00 98.19 103 ILE A C 1
ATOM 841 O O . ILE A 1 103 ? 1.044 -4.453 13.218 1.00 98.19 103 ILE A O 1
ATOM 845 N N . GLU A 1 104 ? -0.761 -5.063 14.417 1.00 97.62 104 GLU A N 1
ATOM 846 C CA . GLU A 1 104 ? -1.505 -5.708 13.337 1.00 97.62 104 GLU A CA 1
ATOM 847 C C . GLU A 1 104 ? -2.796 -4.934 13.063 1.00 97.62 104 GLU A C 1
ATOM 849 O O . GLU A 1 104 ? -3.518 -4.566 13.990 1.00 97.62 104 GLU A O 1
ATOM 854 N N . ILE A 1 105 ? -3.070 -4.672 11.786 1.00 98.12 105 ILE A N 1
ATOM 855 C CA . ILE A 1 105 ? -4.340 -4.119 11.314 1.00 98.12 105 ILE A CA 1
ATOM 856 C C . ILE A 1 105 ? -4.910 -5.141 10.340 1.00 98.12 105 ILE A C 1
ATOM 858 O O . ILE A 1 105 ? -4.332 -5.347 9.272 1.00 98.12 105 ILE A O 1
ATOM 862 N N . ASP A 1 106 ? -6.018 -5.774 10.713 1.00 97.56 106 ASP A N 1
ATOM 863 C CA . ASP A 1 106 ? -6.641 -6.838 9.930 1.00 97.56 106 ASP A CA 1
ATOM 864 C C . ASP A 1 106 ? -8.075 -6.460 9.542 1.00 97.56 106 ASP A C 1
ATOM 866 O O . ASP A 1 106 ? -8.930 -6.207 10.398 1.00 97.56 106 ASP A O 1
ATOM 870 N N . GLY A 1 107 ? -8.319 -6.402 8.231 1.00 97.12 107 GLY A N 1
ATOM 871 C CA . GLY A 1 107 ? -9.637 -6.180 7.636 1.00 97.12 107 GLY A CA 1
ATOM 872 C C . GLY A 1 107 ? -10.421 -7.473 7.400 1.00 97.12 107 GLY A C 1
ATOM 873 O O . GLY A 1 107 ? -11.606 -7.406 7.074 1.00 97.12 107 GLY A O 1
ATOM 874 N N . VAL A 1 108 ? -9.794 -8.638 7.595 1.00 96.19 108 VAL A N 1
ATOM 875 C CA . VAL A 1 108 ? -10.340 -9.964 7.288 1.00 96.19 108 VAL A CA 1
ATOM 876 C C . VAL A 1 108 ? -10.749 -10.033 5.809 1.00 96.19 108 VAL A C 1
ATOM 878 O O . VAL A 1 108 ? -9.883 -10.029 4.935 1.00 96.19 108 VAL A O 1
ATOM 881 N N . ASP A 1 109 ? -12.049 -10.041 5.515 1.00 95.69 109 ASP A N 1
ATOM 882 C CA . ASP A 1 109 ? -12.588 -10.075 4.152 1.00 95.69 109 ASP A CA 1
ATOM 883 C C . ASP A 1 109 ? -12.962 -8.672 3.628 1.00 95.69 109 ASP A C 1
ATOM 885 O O . ASP A 1 109 ? -13.264 -8.507 2.445 1.00 95.69 109 ASP A O 1
ATOM 889 N N . ASP A 1 110 ? -12.943 -7.653 4.494 1.00 97.50 110 ASP A N 1
ATOM 890 C CA . ASP A 1 110 ? -13.302 -6.273 4.170 1.00 97.50 110 ASP A CA 1
ATOM 891 C C . ASP A 1 110 ? -12.048 -5.416 3.863 1.00 97.50 110 ASP A C 1
ATOM 893 O O . ASP A 1 110 ? -10.954 -5.663 4.382 1.00 97.50 110 ASP A O 1
ATOM 897 N N . PRO A 1 111 ? -12.167 -4.363 3.032 1.00 96.81 111 PRO A N 1
ATOM 898 C CA . PRO A 1 111 ? -11.028 -3.537 2.644 1.00 96.81 111 PRO A CA 1
ATOM 899 C C . PRO A 1 111 ? -10.532 -2.627 3.777 1.00 96.81 111 PRO A C 1
ATOM 901 O O . PRO A 1 111 ? -11.316 -1.961 4.454 1.00 96.81 111 PRO A O 1
ATOM 904 N N . ILE A 1 112 ? -9.210 -2.470 3.884 1.00 97.88 112 ILE A N 1
ATOM 905 C CA . ILE A 1 112 ? -8.586 -1.396 4.670 1.00 97.88 112 ILE A CA 1
ATOM 906 C C . ILE A 1 112 ? -8.415 -0.176 3.761 1.00 97.88 112 ILE A C 1
ATOM 908 O O . ILE A 1 112 ? -7.681 -0.219 2.776 1.00 97.88 112 ILE A O 1
ATOM 912 N N . THR A 1 113 ? -9.093 0.924 4.089 1.00 97.50 113 THR A N 1
ATOM 913 C CA . THR A 1 113 ? -9.054 2.164 3.301 1.00 97.50 113 THR A CA 1
ATOM 914 C C . THR A 1 113 ? -8.404 3.295 4.094 1.00 97.50 113 THR A C 1
ATOM 916 O O . THR A 1 113 ? -8.917 3.687 5.139 1.00 97.50 113 THR A O 1
ATOM 919 N N . VAL A 1 114 ? -7.317 3.869 3.570 1.00 97.69 114 VAL A N 1
ATOM 920 C CA . VAL A 1 114 ? -6.641 5.044 4.147 1.00 97.69 114 VAL A CA 1
ATOM 921 C C . VAL A 1 114 ? -6.948 6.267 3.280 1.00 97.69 114 VAL A C 1
ATOM 923 O O . VAL A 1 114 ? -6.575 6.304 2.111 1.00 97.69 114 VAL A O 1
ATOM 926 N N . LYS A 1 115 ? -7.657 7.258 3.836 1.00 97.38 115 LYS A N 1
ATOM 927 C CA . LYS A 1 115 ? -8.038 8.503 3.145 1.00 97.38 115 LYS A CA 1
ATOM 928 C C . LYS A 1 115 ? -7.438 9.705 3.860 1.00 97.38 115 LYS A C 1
ATOM 930 O O . LYS A 1 115 ? -7.679 9.903 5.046 1.00 97.38 115 LYS A O 1
ATOM 935 N N . THR A 1 116 ? -6.706 10.525 3.121 1.00 97.75 116 THR A N 1
ATOM 936 C CA . THR A 1 116 ? -6.186 11.818 3.569 1.00 97.75 116 THR A CA 1
ATOM 937 C C . THR A 1 116 ? -5.991 12.709 2.346 1.00 97.75 116 THR A C 1
ATOM 939 O O . THR A 1 116 ? -5.774 12.211 1.243 1.00 97.75 116 THR A O 1
ATOM 942 N N . THR A 1 117 ? -6.114 14.021 2.522 1.00 97.88 117 THR A N 1
ATOM 943 C CA . THR A 1 117 ? -5.767 15.015 1.493 1.00 97.88 117 THR A CA 1
ATOM 944 C C . THR A 1 117 ? -4.308 15.458 1.590 1.00 97.88 117 THR A C 1
ATOM 946 O O . THR A 1 117 ? -3.847 16.231 0.758 1.00 97.88 117 THR A O 1
ATOM 949 N N . ASN A 1 118 ? -3.612 15.027 2.640 1.00 98.06 118 ASN A N 1
ATOM 950 C CA . ASN A 1 118 ? -2.203 15.299 2.894 1.00 98.06 118 ASN A CA 1
ATOM 951 C C . ASN A 1 118 ? -1.393 13.996 2.742 1.00 98.06 118 ASN A C 1
ATOM 953 O O . ASN A 1 118 ? -1.901 12.999 2.230 1.00 98.06 118 ASN A O 1
ATOM 957 N N . ASP A 1 119 ? -0.152 13.986 3.207 1.00 97.62 119 ASP A N 1
ATOM 958 C CA . ASP A 1 119 ? 0.784 12.897 2.972 1.00 97.62 119 ASP A CA 1
ATOM 959 C C . ASP A 1 119 ? 0.470 11.631 3.782 1.00 97.62 119 ASP A C 1
ATOM 961 O O . ASP A 1 119 ? 0.076 11.672 4.952 1.00 97.62 119 ASP A O 1
ATOM 965 N N . ILE A 1 120 ? 0.741 10.481 3.162 1.00 98.00 120 ILE A N 1
ATOM 966 C CA . ILE A 1 120 ? 0.919 9.196 3.843 1.00 98.00 120 ILE A CA 1
ATOM 967 C C . ILE A 1 120 ? 2.421 8.902 3.843 1.00 98.00 120 ILE A C 1
ATOM 969 O O . ILE A 1 120 ? 3.014 8.684 2.789 1.00 98.00 120 ILE A O 1
ATOM 973 N N . ILE A 1 121 ? 3.043 8.892 5.023 1.00 97.56 121 ILE A N 1
ATOM 974 C CA . ILE A 1 121 ? 4.496 8.727 5.172 1.00 97.56 121 ILE A CA 1
ATOM 975 C C . ILE A 1 121 ? 4.800 7.395 5.862 1.00 97.56 121 ILE A C 1
ATOM 977 O O . ILE A 1 121 ? 4.405 7.180 7.006 1.00 97.56 121 ILE A O 1
ATOM 981 N N . ALA A 1 122 ? 5.565 6.527 5.194 1.00 97.25 122 ALA A N 1
ATOM 982 C CA . ALA A 1 122 ? 6.066 5.269 5.750 1.00 97.25 122 ALA A CA 1
ATOM 983 C C . ALA A 1 122 ? 7.599 5.308 5.874 1.00 97.25 122 ALA A C 1
ATOM 985 O O . ALA A 1 122 ? 8.315 5.227 4.878 1.00 97.25 122 ALA A O 1
ATOM 986 N N . LYS A 1 123 ? 8.114 5.424 7.105 1.00 97.75 123 LYS A N 1
ATOM 987 C CA . LYS A 1 123 ? 9.555 5.409 7.405 1.00 97.75 123 LYS A CA 1
ATOM 988 C C . LYS A 1 123 ? 9.919 4.117 8.131 1.00 97.75 123 LYS A C 1
ATOM 990 O O . LYS A 1 123 ? 9.577 3.946 9.296 1.00 97.75 123 LYS A O 1
ATOM 995 N N . CYS A 1 124 ? 10.601 3.219 7.434 1.00 97.31 124 CYS A N 1
ATOM 996 C CA . CYS A 1 124 ? 10.965 1.892 7.923 1.00 97.31 124 CYS A CA 1
ATOM 997 C C . CYS A 1 124 ? 12.217 1.380 7.200 1.00 97.31 124 CYS A C 1
ATOM 999 O O . CYS A 1 124 ? 12.583 1.915 6.153 1.00 97.31 124 CYS A O 1
ATOM 1001 N N . ASP A 1 125 ? 12.853 0.343 7.747 1.00 98.00 125 ASP A N 1
ATOM 1002 C CA . ASP A 1 125 ? 13.995 -0.311 7.095 1.00 98.00 125 ASP A CA 1
ATOM 1003 C C . ASP A 1 125 ? 13.552 -1.150 5.887 1.00 98.00 125 ASP A C 1
ATOM 1005 O O . ASP A 1 125 ? 14.241 -1.185 4.871 1.00 98.00 125 ASP A O 1
ATOM 1009 N N . ASN A 1 126 ? 12.389 -1.806 5.986 1.00 97.25 126 ASN A N 1
ATOM 1010 C CA . ASN A 1 126 ? 11.832 -2.656 4.937 1.00 97.25 126 ASN A CA 1
ATOM 1011 C C . ASN A 1 126 ? 10.334 -2.390 4.759 1.00 97.25 126 ASN A C 1
ATOM 1013 O O . ASN A 1 126 ? 9.572 -2.471 5.721 1.00 97.25 126 ASN A O 1
ATOM 1017 N N . LEU A 1 127 ? 9.914 -2.163 3.512 1.00 97.38 127 LEU A N 1
ATOM 1018 C CA . LEU A 1 127 ? 8.511 -2.081 3.108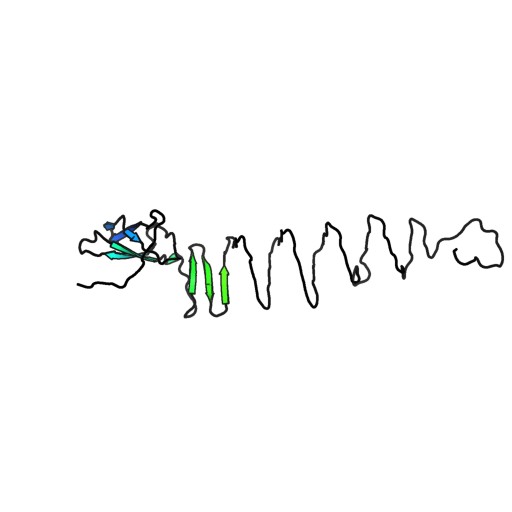 1.00 97.38 127 LEU A CA 1
ATOM 1019 C C . LEU A 1 127 ? 8.218 -3.196 2.100 1.00 97.38 127 LEU A C 1
ATOM 1021 O O . LEU A 1 127 ? 8.852 -3.263 1.050 1.00 97.38 127 LEU A O 1
ATOM 1025 N N . THR A 1 128 ? 7.265 -4.073 2.415 1.00 97.12 128 THR A N 1
ATOM 1026 C CA . THR A 1 128 ? 6.825 -5.164 1.530 1.00 97.12 128 THR A CA 1
ATOM 1027 C C . THR A 1 128 ? 5.333 -5.027 1.257 1.00 97.12 128 THR A C 1
ATOM 1029 O O . THR A 1 128 ? 4.549 -4.901 2.195 1.00 97.12 128 THR A O 1
ATOM 1032 N N . ALA A 1 129 ? 4.941 -5.079 -0.016 1.00 96.50 129 ALA A N 1
ATOM 1033 C CA . ALA A 1 129 ? 3.547 -5.072 -0.445 1.00 96.50 129 ALA A CA 1
ATOM 1034 C C . ALA A 1 129 ? 3.293 -6.259 -1.381 1.00 96.50 129 ALA A C 1
ATOM 1036 O O . ALA A 1 129 ? 3.945 -6.386 -2.416 1.00 96.50 129 ALA A O 1
ATOM 1037 N N . THR A 1 130 ? 2.338 -7.114 -1.016 1.00 96.75 130 THR A N 1
ATOM 1038 C CA . THR A 1 130 ? 2.011 -8.336 -1.760 1.00 96.75 130 THR A CA 1
ATOM 1039 C C . THR A 1 130 ? 0.520 -8.364 -2.066 1.00 96.75 130 THR A C 1
ATOM 1041 O O . THR A 1 130 ? -0.306 -8.334 -1.159 1.00 96.75 130 THR A O 1
ATOM 1044 N N . CYS A 1 131 ? 0.168 -8.467 -3.345 1.00 96.31 131 CYS A N 1
ATOM 1045 C CA . CYS A 1 131 ? -1.210 -8.561 -3.822 1.00 96.31 131 CYS A CA 1
ATOM 1046 C C . CYS A 1 131 ? -1.353 -9.738 -4.796 1.00 96.31 131 CYS A C 1
ATOM 1048 O O . CYS A 1 131 ? -0.461 -9.984 -5.606 1.00 96.31 131 CYS A O 1
ATOM 1050 N N . LYS A 1 132 ? -2.480 -10.460 -4.741 1.00 96.81 132 LYS A N 1
ATOM 1051 C CA . LYS A 1 132 ? -2.735 -11.606 -5.637 1.00 96.81 132 LYS A CA 1
ATOM 1052 C C . LYS A 1 132 ? -3.154 -11.184 -7.046 1.00 96.81 132 LYS A C 1
ATOM 1054 O O . LYS A 1 132 ? -2.789 -11.854 -8.003 1.00 96.81 132 LYS A O 1
ATOM 1059 N N . SER A 1 133 ? -3.937 -10.110 -7.152 1.00 97.38 133 SER A N 1
ATOM 1060 C CA . SER A 1 133 ? -4.585 -9.725 -8.411 1.00 97.38 133 SER A CA 1
ATOM 1061 C C . SER A 1 133 ? -3.863 -8.581 -9.115 1.00 97.38 133 SER A C 1
ATOM 1063 O O . SER A 1 133 ? -3.412 -8.747 -10.242 1.00 97.38 133 SER A O 1
ATOM 1065 N N . ALA A 1 134 ? -3.755 -7.417 -8.471 1.00 97.19 134 ALA A N 1
ATOM 1066 C CA . ALA A 1 134 ? -3.148 -6.233 -9.069 1.00 97.19 134 ALA A CA 1
ATOM 1067 C C . ALA A 1 134 ? -2.691 -5.232 -8.001 1.00 97.19 134 ALA A C 1
ATOM 1069 O O . ALA A 1 134 ? -3.265 -5.175 -6.912 1.00 97.19 134 ALA A O 1
ATOM 1070 N N . ALA A 1 135 ? -1.704 -4.413 -8.365 1.00 97.38 135 ALA A N 1
ATOM 1071 C CA . ALA A 1 135 ? -1.321 -3.190 -7.670 1.00 97.38 135 ALA A CA 1
ATOM 1072 C C . ALA A 1 135 ? -1.357 -2.028 -8.670 1.00 97.38 135 ALA A C 1
ATOM 1074 O O . ALA A 1 135 ? -0.933 -2.181 -9.815 1.00 97.38 135 ALA A O 1
ATOM 1075 N N . SER A 1 136 ? -1.855 -0.871 -8.238 1.00 96.75 136 SER A N 1
ATOM 1076 C CA . SER A 1 136 ? -1.976 0.326 -9.074 1.00 96.75 136 SER A CA 1
ATOM 1077 C C . SER A 1 136 ? -1.464 1.553 -8.335 1.00 96.75 136 SER A C 1
ATOM 1079 O O . SER A 1 136 ? -1.817 1.763 -7.175 1.00 96.75 136 SER A O 1
ATOM 1081 N N . VAL A 1 137 ? -0.701 2.393 -9.030 1.00 97.06 137 VAL A N 1
ATOM 1082 C CA . VAL A 1 137 ? -0.272 3.712 -8.555 1.00 97.06 137 VAL A CA 1
ATOM 1083 C C . VAL A 1 137 ? -0.773 4.730 -9.571 1.00 97.06 137 VAL A C 1
ATOM 1085 O O . VAL A 1 137 ? -0.315 4.732 -10.709 1.00 97.06 137 VAL A O 1
ATOM 1088 N N . ASN A 1 138 ? -1.750 5.547 -9.177 1.00 97.31 138 ASN A N 1
ATOM 1089 C CA . ASN A 1 138 ? -2.298 6.615 -10.007 1.00 97.31 138 ASN A CA 1
ATOM 1090 C C . ASN A 1 138 ? -1.997 7.956 -9.340 1.00 97.31 138 ASN A C 1
ATOM 1092 O O . ASN A 1 138 ? -2.483 8.231 -8.244 1.00 97.31 138 ASN A O 1
ATOM 1096 N N . CYS A 1 139 ? -1.151 8.746 -9.979 1.00 96.94 139 CYS A N 1
ATOM 1097 C CA . CYS A 1 139 ? -0.656 10.012 -9.468 1.00 96.94 139 CYS A CA 1
ATOM 1098 C C . CYS A 1 139 ? -0.090 10.831 -10.628 1.00 96.94 139 CYS A C 1
ATOM 1100 O O . CYS A 1 139 ? 0.366 10.258 -11.618 1.00 96.94 139 CYS A O 1
ATOM 1102 N N . ASP A 1 140 ? -0.016 12.149 -10.462 1.00 98.12 140 ASP A N 1
ATOM 1103 C CA . ASP A 1 140 ? 0.585 13.033 -11.467 1.00 98.12 140 ASP A CA 1
ATOM 1104 C C . ASP A 1 140 ? 2.097 12.801 -11.620 1.00 98.12 140 ASP A C 1
ATOM 1106 O O . ASP A 1 140 ? 2.673 13.027 -12.682 1.00 98.12 140 ASP A O 1
ATOM 1110 N N . THR A 1 141 ? 2.783 12.370 -10.555 1.00 97.62 141 THR A N 1
ATOM 1111 C CA . THR A 1 141 ? 4.225 12.091 -10.571 1.00 97.62 141 THR A CA 1
ATOM 1112 C C . THR A 1 141 ? 4.575 10.957 -9.615 1.00 97.62 141 THR A C 1
ATOM 1114 O O . THR A 1 141 ? 4.143 10.945 -8.465 1.00 97.62 141 THR A O 1
ATOM 1117 N N . SER A 1 142 ? 5.414 10.032 -10.083 1.00 97.06 142 SER A N 1
ATOM 1118 C CA . SER A 1 142 ? 5.993 8.947 -9.291 1.00 97.06 142 SER A CA 1
ATOM 1119 C C . SER A 1 142 ? 7.512 8.939 -9.447 1.00 97.06 142 SER A C 1
ATOM 1121 O O . SER A 1 142 ? 8.031 9.271 -10.513 1.00 97.06 142 SER A O 1
ATOM 1123 N N . SER A 1 143 ? 8.237 8.565 -8.393 1.00 97.06 143 SER A N 1
ATOM 1124 C CA . SER A 1 143 ? 9.697 8.449 -8.428 1.00 97.06 143 SER A CA 1
ATOM 1125 C C . SER A 1 143 ? 10.162 7.220 -7.650 1.00 97.06 143 SER A C 1
ATOM 1127 O O . SER A 1 143 ? 9.624 6.905 -6.590 1.00 97.06 143 SER A O 1
ATOM 1129 N N . VAL A 1 144 ? 11.168 6.523 -8.184 1.00 97.31 144 VAL A N 1
ATOM 1130 C CA . VAL A 1 144 ? 11.799 5.359 -7.551 1.00 97.31 144 VAL A CA 1
ATOM 1131 C C . VAL A 1 144 ? 13.304 5.581 -7.562 1.00 97.31 144 VAL A C 1
ATOM 1133 O O . VAL A 1 144 ? 13.928 5.596 -8.621 1.00 97.31 144 VAL A O 1
ATOM 1136 N N . THR A 1 145 ? 13.887 5.753 -6.377 1.00 97.19 145 THR A N 1
ATOM 1137 C CA . THR A 1 145 ? 15.322 6.005 -6.212 1.00 97.19 145 THR A CA 1
ATOM 1138 C C . THR A 1 145 ? 15.939 4.896 -5.374 1.00 97.19 145 THR A C 1
ATOM 1140 O O . THR A 1 145 ? 15.631 4.755 -4.191 1.00 97.19 145 THR A O 1
ATOM 1143 N N . CYS A 1 146 ? 16.844 4.122 -5.971 1.00 96.75 146 CYS A N 1
ATOM 1144 C CA . CYS A 1 146 ? 17.541 3.016 -5.316 1.00 96.75 146 CYS A CA 1
ATOM 1145 C C . CYS A 1 146 ? 19.057 3.181 -5.486 1.00 96.75 146 CYS A C 1
ATOM 1147 O O . CYS A 1 146 ? 19.522 3.548 -6.561 1.00 96.75 146 CYS A O 1
ATOM 1149 N N . LYS A 1 147 ? 19.847 2.888 -4.441 1.00 97.75 147 LYS A N 1
ATOM 1150 C CA . LYS A 1 147 ? 21.321 3.006 -4.496 1.00 97.75 147 LYS A CA 1
ATOM 1151 C C . LYS A 1 147 ? 22.005 1.865 -5.254 1.00 97.75 147 LYS A C 1
ATOM 1153 O O . LYS A 1 147 ? 23.125 2.040 -5.717 1.00 97.75 147 LYS A O 1
ATOM 1158 N N . THR A 1 148 ? 21.361 0.701 -5.328 1.00 97.88 148 THR A N 1
ATOM 1159 C CA . THR A 1 148 ? 21.965 -0.519 -5.883 1.00 97.88 148 THR A CA 1
ATOM 1160 C C . THR A 1 148 ? 21.254 -0.974 -7.149 1.00 97.88 148 THR A C 1
ATOM 1162 O O . THR A 1 148 ? 21.886 -1.082 -8.191 1.00 97.88 148 THR A O 1
ATOM 1165 N N . SER A 1 149 ? 19.950 -1.251 -7.083 1.00 96.69 149 SER A N 1
ATOM 1166 C CA . SER A 1 149 ? 19.171 -1.681 -8.247 1.00 96.69 149 SER A CA 1
ATOM 1167 C C . SER A 1 149 ? 17.676 -1.440 -8.044 1.00 96.69 149 SER A C 1
ATOM 1169 O O . SER A 1 149 ? 17.214 -1.323 -6.909 1.00 96.69 149 SER A O 1
ATOM 1171 N N . ALA A 1 150 ? 16.937 -1.388 -9.151 1.00 97.31 150 ALA A N 1
ATOM 1172 C CA . ALA A 1 150 ? 15.484 -1.502 -9.207 1.00 97.31 150 ALA A CA 1
ATOM 1173 C C . ALA A 1 150 ? 15.148 -2.606 -10.221 1.00 97.31 150 ALA A C 1
ATOM 1175 O O . ALA A 1 150 ? 15.734 -2.640 -11.302 1.00 97.31 150 ALA A O 1
ATOM 1176 N N . THR A 1 151 ? 14.252 -3.529 -9.868 1.00 96.25 151 THR A N 1
ATOM 1177 C CA . THR A 1 151 ? 13.895 -4.684 -10.712 1.00 96.25 151 THR A CA 1
ATOM 1178 C C . THR A 1 151 ? 12.397 -4.691 -10.975 1.00 96.25 151 THR A C 1
ATOM 1180 O O . THR A 1 151 ? 11.609 -4.542 -10.045 1.00 96.25 151 THR A O 1
ATOM 1183 N N . VAL A 1 152 ? 12.011 -4.908 -12.233 1.00 96.25 152 VAL A N 1
ATOM 1184 C CA . VAL A 1 152 ? 10.624 -5.145 -12.644 1.00 96.25 152 VAL A CA 1
ATOM 1185 C C . VAL A 1 152 ? 10.588 -6.469 -13.395 1.00 96.25 152 VAL A C 1
ATOM 1187 O O . VAL A 1 152 ? 11.218 -6.607 -14.440 1.00 96.25 152 VAL A O 1
ATOM 1190 N N . THR A 1 153 ? 9.857 -7.441 -12.855 1.00 94.50 153 THR A N 1
ATOM 1191 C CA . THR A 1 153 ? 9.707 -8.769 -13.457 1.00 94.50 153 THR A CA 1
ATOM 1192 C C . THR A 1 153 ? 8.255 -8.959 -13.860 1.00 94.50 153 THR A C 1
ATOM 1194 O O . THR A 1 153 ? 7.387 -9.116 -13.007 1.00 94.50 153 THR A O 1
ATOM 1197 N N . ALA A 1 154 ? 7.994 -8.951 -15.163 1.00 94.56 154 ALA A N 1
ATOM 1198 C CA . ALA A 1 154 ? 6.681 -9.223 -15.732 1.00 94.56 154 ALA A CA 1
ATOM 1199 C C . ALA A 1 154 ? 6.845 -9.826 -17.137 1.00 94.56 154 ALA A C 1
ATOM 1201 O O . ALA A 1 154 ? 7.839 -9.522 -17.800 1.00 94.56 154 ALA A O 1
ATOM 1202 N N . PRO A 1 155 ? 5.885 -10.638 -17.622 1.00 94.31 155 PRO A N 1
ATOM 1203 C CA . PRO A 1 155 ? 5.880 -11.090 -19.015 1.00 94.31 155 PRO A CA 1
ATOM 1204 C C . PRO A 1 155 ? 5.879 -9.930 -20.022 1.00 94.31 155 PRO A C 1
ATOM 1206 O O . PRO A 1 155 ? 6.488 -10.039 -21.081 1.00 94.31 155 PRO A O 1
ATOM 1209 N N . THR A 1 156 ? 5.237 -8.814 -19.660 1.00 94.94 156 THR A N 1
ATOM 1210 C CA . THR A 1 156 ? 5.165 -7.594 -20.469 1.00 94.94 156 THR A CA 1
ATOM 1211 C C . THR A 1 156 ? 5.385 -6.375 -19.582 1.00 94.94 156 THR A C 1
ATOM 1213 O O . THR A 1 156 ? 4.759 -6.253 -18.530 1.00 94.94 156 THR A O 1
ATOM 1216 N N . ILE A 1 157 ? 6.236 -5.451 -20.033 1.00 96.56 157 ILE A N 1
ATOM 1217 C CA . ILE A 1 157 ? 6.419 -4.121 -19.442 1.00 96.56 157 ILE A CA 1
ATOM 1218 C C . ILE A 1 157 ? 6.075 -3.100 -20.525 1.00 96.56 157 ILE A C 1
ATOM 1220 O O . ILE A 1 157 ? 6.716 -3.076 -21.573 1.00 96.56 157 ILE A O 1
ATOM 1224 N N . MET A 1 158 ? 5.054 -2.278 -20.283 1.00 97.06 158 MET A N 1
ATOM 1225 C CA . MET A 1 158 ? 4.598 -1.246 -21.215 1.00 97.06 158 MET A CA 1
ATOM 1226 C C . MET A 1 158 ? 4.986 0.136 -20.689 1.00 97.06 158 MET A C 1
ATOM 1228 O O . MET A 1 158 ? 4.664 0.479 -19.554 1.00 97.06 158 MET A O 1
ATOM 1232 N N . LEU A 1 159 ? 5.672 0.918 -21.522 1.00 97.06 159 LEU A N 1
ATOM 1233 C CA . LEU A 1 159 ? 6.060 2.301 -21.250 1.00 97.06 159 LEU A CA 1
ATOM 1234 C C . LEU A 1 159 ? 5.472 3.171 -22.361 1.00 97.06 159 LEU A C 1
ATOM 1236 O O . LEU A 1 159 ? 6.046 3.277 -23.441 1.00 97.06 159 LEU A O 1
ATOM 1240 N N . ASP A 1 160 ? 4.294 3.735 -22.106 1.00 96.62 160 ASP A N 1
ATOM 1241 C CA . ASP A 1 160 ? 3.534 4.518 -23.086 1.00 96.62 160 ASP A CA 1
ATOM 1242 C C . ASP A 1 160 ? 3.930 6.000 -23.031 1.00 96.62 160 ASP A C 1
ATOM 1244 O O . ASP A 1 160 ? 3.185 6.880 -22.604 1.00 96.62 160 ASP A O 1
ATOM 1248 N N . GLY A 1 161 ? 5.194 6.259 -23.352 1.00 96.75 161 GLY A N 1
ATOM 1249 C CA . GLY A 1 161 ? 5.779 7.587 -23.306 1.00 96.75 161 GLY A CA 1
ATOM 1250 C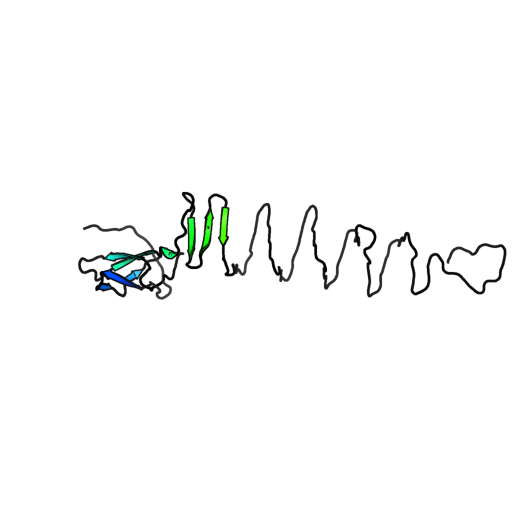 C . GLY A 1 161 ? 7.255 7.568 -23.669 1.00 96.75 161 GLY A C 1
ATOM 1251 O O . GLY A 1 161 ? 7.834 6.529 -23.987 1.00 96.75 161 GLY A O 1
ATOM 1252 N N . ASN A 1 162 ? 7.886 8.738 -23.608 1.00 97.19 162 ASN A N 1
ATOM 1253 C CA . ASN A 1 162 ? 9.317 8.839 -23.861 1.00 97.19 162 ASN A CA 1
ATOM 1254 C C . ASN A 1 162 ? 10.104 8.097 -22.774 1.00 97.19 162 ASN A C 1
ATOM 1256 O O . ASN A 1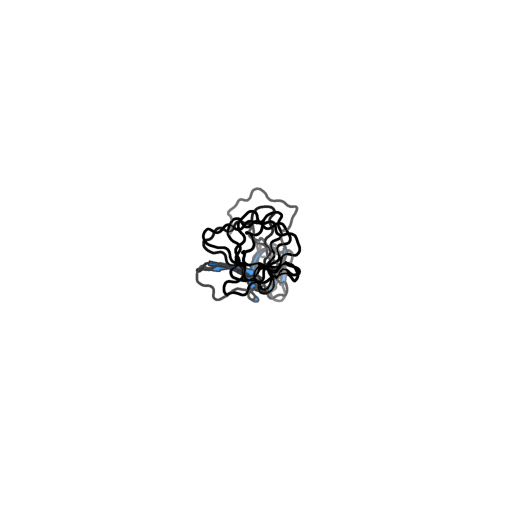 162 ? 9.920 8.344 -21.582 1.00 97.19 162 ASN A O 1
ATOM 1260 N N . VAL A 1 163 ? 11.029 7.237 -23.200 1.00 97.44 163 VAL A N 1
ATOM 1261 C CA . VAL A 1 163 ? 11.935 6.508 -22.309 1.00 97.44 163 VAL A CA 1
ATOM 1262 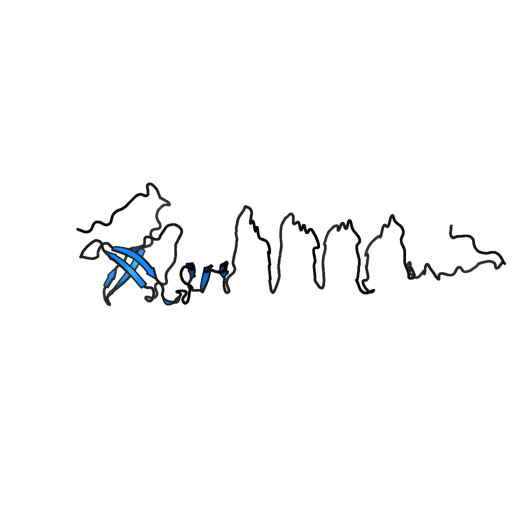C C . VAL A 1 163 ? 13.353 7.027 -22.513 1.00 97.44 163 VAL A C 1
ATOM 1264 O O . VAL A 1 163 ? 13.920 6.900 -23.596 1.00 97.44 163 VAL A O 1
ATOM 1267 N N . THR A 1 164 ? 13.939 7.585 -21.455 1.00 97.38 164 THR A N 1
ATOM 1268 C CA . THR A 1 164 ? 15.344 8.010 -21.439 1.00 97.38 164 THR A CA 1
ATOM 1269 C C . THR A 1 164 ? 16.155 7.030 -20.603 1.00 97.38 164 THR A C 1
ATOM 1271 O O . THR A 1 164 ? 15.937 6.912 -19.399 1.00 97.38 164 THR A O 1
ATOM 1274 N N . VAL A 1 165 ? 17.128 6.363 -21.225 1.00 96.75 165 VAL A N 1
ATOM 1275 C CA . VAL A 1 165 ? 18.097 5.496 -20.542 1.00 96.75 165 VAL A CA 1
ATOM 1276 C C . VAL A 1 165 ? 19.467 6.158 -20.643 1.00 96.75 165 VAL A C 1
ATOM 1278 O O . VAL A 1 165 ? 19.998 6.321 -21.736 1.00 96.75 165 VAL A O 1
ATOM 1281 N N . THR A 1 166 ? 20.019 6.596 -19.511 1.00 96.75 166 THR A N 1
ATOM 1282 C CA . THR A 1 166 ? 21.335 7.263 -19.465 1.00 96.75 166 THR A CA 1
ATOM 1283 C C . THR A 1 166 ? 22.499 6.276 -19.437 1.00 96.75 166 THR A C 1
ATOM 1285 O O . THR A 1 166 ? 23.607 6.623 -19.837 1.00 96.75 166 THR A O 1
ATOM 1288 N N . GLY A 1 167 ? 22.251 5.059 -18.949 1.00 94.56 167 GLY A N 1
ATOM 1289 C CA . GLY A 1 167 ? 23.180 3.936 -19.023 1.00 94.56 167 GLY A CA 1
ATOM 1290 C C . GLY A 1 167 ? 22.965 3.084 -20.275 1.00 94.56 167 GLY A C 1
ATOM 1291 O O . GLY A 1 167 ? 22.326 3.497 -21.240 1.00 94.56 167 GLY A O 1
ATOM 1292 N N . THR A 1 168 ? 23.477 1.858 -20.240 1.00 92.12 168 THR A N 1
ATOM 1293 C CA . THR A 1 168 ? 23.291 0.882 -21.320 1.00 92.12 168 THR A CA 1
ATOM 1294 C C . THR A 1 168 ? 21.926 0.203 -21.215 1.00 92.12 168 THR A C 1
ATOM 1296 O O . THR A 1 168 ? 21.536 -0.246 -20.137 1.00 92.12 168 THR A O 1
ATOM 1299 N N . LEU A 1 169 ? 21.234 0.054 -22.346 1.00 92.62 169 LEU A N 1
ATOM 1300 C CA . LEU A 1 169 ? 20.101 -0.859 -22.479 1.00 92.62 169 LEU A CA 1
ATOM 1301 C C . LEU A 1 169 ? 20.599 -2.211 -23.005 1.00 92.62 169 LEU A C 1
ATOM 1303 O O . LEU A 1 169 ? 21.212 -2.267 -24.067 1.00 92.62 169 LEU A O 1
ATOM 1307 N N . ILE A 1 170 ? 20.334 -3.292 -22.272 1.00 87.56 170 ILE A N 1
ATOM 1308 C CA . ILE A 1 170 ? 20.747 -4.654 -22.642 1.00 87.56 170 ILE A CA 1
ATOM 1309 C C . ILE A 1 170 ? 19.495 -5.518 -22.810 1.00 87.56 170 ILE A C 1
ATOM 1311 O O . ILE A 1 170 ? 18.703 -5.650 -21.877 1.00 87.56 170 ILE A O 1
ATOM 1315 N N . THR A 1 171 ? 19.324 -6.133 -23.982 1.00 85.12 171 THR A N 1
ATOM 1316 C CA . THR A 1 171 ? 18.190 -7.016 -24.291 1.00 85.12 171 THR A CA 1
ATOM 1317 C C . THR A 1 171 ? 18.621 -8.484 -24.274 1.00 85.12 171 THR A C 1
ATOM 1319 O O . THR A 1 171 ? 19.275 -8.960 -25.196 1.00 85.12 171 THR A O 1
ATOM 1322 N N . GLY A 1 172 ? 18.215 -9.220 -23.234 1.00 74.38 172 GLY A N 1
ATOM 1323 C CA . GLY A 1 172 ? 18.478 -10.656 -23.075 1.00 74.38 172 GLY A CA 1
ATOM 1324 C C . GLY A 1 172 ? 19.882 -10.980 -22.547 1.00 74.38 172 GLY A C 1
ATOM 1325 O O . GLY A 1 172 ? 20.888 -10.701 -23.180 1.00 74.38 172 GLY A O 1
ATOM 1326 N N . THR A 1 173 ? 19.971 -11.641 -21.391 1.00 60.09 173 THR A N 1
ATOM 1327 C CA . THR A 1 173 ? 21.251 -12.042 -20.767 1.00 60.09 173 THR A CA 1
ATOM 1328 C C . THR A 1 173 ? 21.773 -13.407 -21.235 1.00 60.09 173 THR A C 1
ATOM 1330 O O . THR A 1 173 ? 22.806 -13.867 -20.759 1.00 60.09 173 THR A O 1
ATOM 1333 N N . LYS A 1 174 ? 21.078 -14.065 -22.176 1.00 56.66 174 LYS A N 1
ATOM 1334 C CA . LYS A 1 174 ? 21.459 -15.370 -22.752 1.00 56.66 174 LYS A CA 1
ATOM 1335 C C . LYS A 1 174 ? 21.239 -15.439 -24.274 1.00 56.66 174 LYS A C 1
ATOM 1337 O O . LYS A 1 174 ? 20.655 -16.398 -24.763 1.00 56.66 174 LYS A O 1
ATOM 1342 N N . GLY A 1 175 ? 21.663 -14.405 -25.006 1.00 53.53 175 GLY A N 1
ATOM 1343 C CA . GLY A 1 175 ? 21.848 -14.477 -26.466 1.00 53.53 175 GLY A CA 1
ATOM 1344 C C . GLY A 1 175 ? 20.582 -14.586 -27.327 1.00 53.53 175 GLY A C 1
ATOM 1345 O O . GLY A 1 175 ? 20.634 -15.209 -28.379 1.00 53.53 175 GLY A O 1
ATOM 1346 N N . GLY A 1 176 ? 19.443 -14.021 -26.905 1.00 61.44 176 GLY A N 1
ATOM 1347 C CA . GLY A 1 176 ? 18.184 -14.181 -27.655 1.00 61.44 176 GLY A CA 1
ATOM 1348 C C . GLY A 1 176 ? 17.135 -13.082 -27.479 1.00 61.44 176 GLY A C 1
ATOM 1349 O O . GLY A 1 176 ? 15.967 -13.310 -27.777 1.00 61.44 176 GLY A O 1
ATOM 1350 N N . GLY A 1 177 ? 17.505 -11.907 -26.961 1.00 73.00 177 GLY A N 1
ATOM 1351 C CA . GLY A 1 177 ? 16.579 -10.775 -26.901 1.00 73.00 177 GLY A CA 1
ATOM 1352 C C . GLY A 1 177 ? 16.535 -10.045 -28.241 1.00 73.00 177 GLY A C 1
ATOM 1353 O O . GLY A 1 177 ? 17.533 -9.455 -28.636 1.00 73.00 177 GLY A O 1
ATOM 1354 N N . MET A 1 178 ? 15.392 -10.054 -28.927 1.00 83.31 178 MET A N 1
ATOM 1355 C CA . MET A 1 178 ? 15.176 -9.211 -30.106 1.00 83.31 178 MET A CA 1
ATOM 1356 C C . MET A 1 178 ? 14.741 -7.813 -29.662 1.00 83.31 178 MET A C 1
ATOM 1358 O O . MET A 1 178 ? 13.731 -7.666 -28.974 1.00 83.31 178 MET A O 1
ATOM 1362 N N . ALA A 1 179 ? 15.472 -6.785 -30.086 1.00 90.69 179 ALA A N 1
ATOM 1363 C CA . ALA A 1 179 ? 14.990 -5.410 -30.057 1.00 90.69 179 ALA A CA 1
ATOM 1364 C C . ALA A 1 179 ? 14.329 -5.097 -31.406 1.00 90.69 179 ALA A C 1
ATOM 1366 O O . ALA A 1 179 ? 14.940 -5.296 -32.454 1.00 90.69 179 ALA A O 1
ATOM 1367 N N . SER A 1 180 ? 13.086 -4.618 -31.390 1.00 92.44 180 SER A N 1
ATOM 1368 C CA . SER A 1 180 ? 12.369 -4.194 -32.595 1.00 92.44 180 SER A CA 1
ATOM 1369 C C . SER A 1 180 ? 11.985 -2.726 -32.471 1.00 92.44 180 SER A C 1
ATOM 1371 O O . SER A 1 180 ? 11.484 -2.297 -31.432 1.00 92.44 180 SER A O 1
ATOM 1373 N N . PHE A 1 181 ? 12.222 -1.962 -33.533 1.00 94.62 181 PHE A N 1
ATOM 1374 C CA . PHE A 1 181 ? 11.916 -0.540 -33.602 1.00 94.62 181 PHE A CA 1
ATOM 1375 C C . PHE A 1 181 ? 10.938 -0.316 -34.751 1.00 94.62 181 PHE A C 1
ATOM 1377 O O . PHE A 1 181 ? 11.269 -0.551 -35.909 1.00 94.62 181 PHE A O 1
ATOM 1384 N N . GLY A 1 182 ? 9.729 0.151 -34.437 1.00 94.06 182 GLY A N 1
ATOM 1385 C CA . GLY A 1 182 ? 8.708 0.470 -35.443 1.00 94.06 182 GLY A CA 1
ATOM 1386 C C . GLY A 1 182 ? 8.952 1.784 -36.199 1.00 94.06 182 GLY A C 1
ATOM 1387 O O . GLY A 1 182 ? 8.111 2.190 -36.993 1.00 94.06 182 GLY A O 1
ATOM 1388 N N . GLY A 1 183 ? 10.066 2.471 -35.934 1.00 94.56 183 GLY A N 1
ATOM 1389 C CA . GLY A 1 183 ? 10.401 3.771 -36.509 1.00 94.56 183 GLY A CA 1
ATOM 1390 C C . GLY A 1 183 ? 11.901 3.933 -36.750 1.00 94.56 183 GLY A C 1
ATOM 1391 O O . GLY A 1 183 ? 12.666 2.972 -36.689 1.00 94.56 183 GLY A O 1
ATOM 1392 N N . THR A 1 184 ? 12.325 5.164 -37.028 1.00 95.75 184 THR A N 1
ATOM 1393 C CA . THR A 1 184 ? 13.728 5.477 -37.325 1.00 95.75 184 THR A CA 1
ATOM 1394 C C . THR A 1 184 ? 14.631 5.257 -36.113 1.00 95.75 184 THR A C 1
ATOM 1396 O O . THR A 1 184 ? 14.352 5.747 -35.020 1.00 95.75 184 THR A O 1
ATOM 1399 N N . VAL A 1 185 ? 15.774 4.610 -36.341 1.00 95.81 185 VAL A N 1
ATOM 1400 C CA . VAL A 1 185 ? 16.882 4.539 -35.383 1.00 95.81 185 VAL A CA 1
ATOM 1401 C C . VAL A 1 185 ? 17.922 5.593 -35.764 1.00 95.81 185 VAL A C 1
ATOM 1403 O O . VAL A 1 185 ? 18.436 5.584 -36.879 1.00 95.81 185 VAL A O 1
ATOM 1406 N N . ASN A 1 186 ? 18.235 6.512 -34.846 1.00 95.62 186 ASN A N 1
ATOM 1407 C CA . ASN A 1 186 ? 19.317 7.487 -35.009 1.00 95.62 186 ASN A CA 1
ATOM 1408 C C . ASN A 1 186 ? 20.441 7.168 -34.018 1.00 95.62 186 ASN A C 1
ATOM 1410 O O . ASN A 1 186 ? 20.319 7.441 -32.823 1.00 95.62 186 ASN A O 1
ATOM 1414 N N . ALA A 1 187 ? 21.531 6.599 -34.524 1.00 95.12 187 ALA A N 1
ATOM 1415 C CA . ALA A 1 187 ? 22.742 6.348 -33.759 1.00 95.12 187 ALA A CA 1
ATOM 1416 C C . ALA A 1 187 ? 23.816 7.372 -34.148 1.00 95.12 187 ALA A C 1
ATOM 1418 O O . ALA A 1 187 ? 24.219 7.452 -35.304 1.00 95.12 187 ALA A O 1
ATOM 1419 N N . LYS A 1 188 ? 24.297 8.150 -33.172 1.00 94.94 188 LYS A N 1
ATOM 1420 C CA . LYS A 1 188 ? 25.410 9.100 -33.372 1.00 94.94 188 LYS A CA 1
ATOM 1421 C C . LYS A 1 188 ? 26.791 8.465 -33.185 1.00 94.94 188 LYS A C 1
ATOM 1423 O O . LYS A 1 188 ? 27.790 9.059 -33.576 1.00 94.94 188 LYS A O 1
ATOM 1428 N N . GLY A 1 189 ? 26.845 7.318 -32.512 1.00 94.00 189 GLY A N 1
ATOM 1429 C CA . GLY A 1 189 ? 28.073 6.578 -32.240 1.00 94.00 189 GLY A CA 1
ATOM 1430 C C . GLY A 1 189 ? 28.304 5.439 -33.230 1.00 94.00 189 GLY A C 1
ATOM 1431 O O . GLY A 1 189 ? 27.514 5.220 -34.145 1.00 94.00 189 GLY A O 1
ATOM 1432 N N . LEU A 1 190 ? 29.388 4.696 -33.001 1.00 93.00 190 LEU A N 1
ATOM 1433 C CA . LEU A 1 190 ? 29.700 3.469 -33.733 1.00 93.00 190 LEU A CA 1
ATOM 1434 C C . LEU A 1 190 ? 28.585 2.433 -33.546 1.00 93.00 190 LEU A C 1
ATOM 1436 O O . LEU A 1 190 ? 28.157 2.169 -32.422 1.00 93.00 190 LEU A O 1
ATOM 1440 N N . ILE A 1 191 ? 28.171 1.819 -34.650 1.00 94.44 191 ILE A N 1
ATOM 1441 C CA . ILE A 1 191 ? 27.364 0.600 -34.650 1.00 94.44 191 ILE A CA 1
ATOM 1442 C C . ILE A 1 191 ? 28.330 -0.556 -34.909 1.00 94.44 191 ILE A C 1
ATOM 1444 O O . ILE A 1 191 ? 29.003 -0.578 -35.938 1.00 94.44 191 ILE A O 1
ATOM 1448 N N . HIS A 1 192 ? 28.418 -1.493 -33.968 1.00 91.88 192 HIS A N 1
ATOM 1449 C CA . HIS A 1 192 ? 29.215 -2.711 -34.096 1.00 91.88 192 HIS A CA 1
ATOM 1450 C C . HIS A 1 192 ? 28.290 -3.925 -34.025 1.00 91.88 192 HIS A C 1
ATOM 1452 O O . HIS A 1 192 ? 27.433 -3.991 -33.145 1.00 91.88 192 HIS A O 1
ATOM 1458 N N . SER A 1 193 ? 28.467 -4.861 -34.953 1.00 92.81 193 SER A N 1
ATOM 1459 C CA . SER A 1 193 ? 27.749 -6.131 -35.010 1.00 92.81 193 SER A CA 1
ATOM 1460 C C . SER A 1 193 ? 28.769 -7.247 -35.196 1.00 92.81 193 SER A C 1
ATOM 1462 O O . SER A 1 193 ? 29.657 -7.118 -36.040 1.00 92.81 193 SER A O 1
ATOM 1464 N N . GLU A 1 194 ? 28.650 -8.312 -34.405 1.00 90.81 194 GLU A N 1
ATOM 1465 C CA . GLU A 1 194 ? 29.448 -9.535 -34.580 1.00 90.81 194 GLU A CA 1
ATOM 1466 C C . GLU A 1 194 ? 28.914 -10.383 -35.750 1.00 90.81 194 GLU A C 1
ATOM 1468 O O . GLU A 1 194 ? 29.684 -11.073 -36.413 1.00 90.81 194 GLU A O 1
ATOM 1473 N N . ASP A 1 195 ? 27.615 -10.258 -36.045 1.00 91.81 195 ASP A N 1
ATOM 1474 C CA . ASP A 1 195 ? 26.919 -10.917 -37.153 1.00 91.81 195 ASP A CA 1
ATOM 1475 C C . ASP A 1 195 ? 26.587 -9.933 -38.291 1.00 91.81 195 ASP A C 1
ATOM 1477 O O . ASP A 1 195 ? 26.924 -8.742 -38.260 1.00 91.81 195 ASP A O 1
ATOM 1481 N N . ASP A 1 196 ? 25.935 -10.431 -39.339 1.00 94.00 196 ASP A N 1
ATOM 1482 C CA . ASP A 1 196 ? 25.562 -9.640 -40.508 1.00 94.00 196 ASP A CA 1
ATOM 1483 C C . ASP A 1 196 ? 24.518 -8.556 -40.192 1.00 94.00 196 ASP A C 1
ATOM 1485 O O . ASP A 1 196 ? 23.586 -8.756 -39.413 1.00 94.00 196 ASP A O 1
ATOM 1489 N N . ILE A 1 197 ? 24.648 -7.407 -40.857 1.00 94.69 197 ILE A N 1
ATOM 1490 C CA . ILE A 1 197 ? 23.643 -6.343 -40.838 1.00 94.69 197 ILE A CA 1
ATOM 1491 C C . ILE A 1 197 ? 22.909 -6.406 -42.170 1.00 94.69 197 ILE A C 1
ATOM 1493 O O . ILE A 1 197 ? 23.493 -6.146 -43.219 1.00 94.69 197 ILE A O 1
ATOM 1497 N N . THR A 1 198 ? 21.618 -6.732 -42.137 1.00 94.38 198 THR A N 1
ATOM 1498 C CA . THR A 1 198 ? 20.787 -6.780 -43.346 1.00 94.38 198 THR A CA 1
ATOM 1499 C C . THR A 1 198 ? 19.876 -5.555 -43.434 1.00 94.38 198 THR A C 1
ATOM 1501 O O . THR A 1 198 ? 19.071 -5.305 -42.537 1.00 94.38 198 THR A O 1
ATOM 1504 N N . ALA A 1 199 ? 19.958 -4.814 -44.540 1.00 93.44 199 ALA A N 1
ATOM 1505 C CA . ALA A 1 199 ? 19.045 -3.723 -44.877 1.00 93.44 199 ALA A CA 1
ATOM 1506 C C . ALA A 1 199 ? 18.092 -4.175 -45.996 1.00 93.44 199 ALA A C 1
ATOM 1508 O O . ALA A 1 199 ? 18.474 -4.283 -47.163 1.00 93.44 199 ALA A O 1
ATOM 1509 N N . GLY A 1 200 ? 16.840 -4.482 -45.645 1.00 93.62 200 GLY A N 1
ATOM 1510 C CA . GLY A 1 200 ? 15.903 -5.116 -46.576 1.00 93.62 200 GLY A CA 1
ATOM 1511 C C . GLY A 1 200 ? 16.349 -6.541 -46.910 1.00 93.62 200 GLY A C 1
ATOM 1512 O O . GLY A 1 200 ? 16.375 -7.391 -46.030 1.00 93.62 200 GLY A O 1
ATOM 1513 N N . SER A 1 201 ? 16.704 -6.804 -48.169 1.00 93.38 201 SER A N 1
ATOM 1514 C CA . SER A 1 201 ? 17.285 -8.084 -48.610 1.00 93.38 201 SER A CA 1
ATOM 1515 C C . SER A 1 201 ? 18.798 -8.014 -48.855 1.00 93.38 201 SER A C 1
ATOM 1517 O O . SER A 1 201 ? 19.364 -8.945 -49.423 1.00 93.38 201 SER A O 1
ATOM 1519 N N . ILE A 1 202 ? 19.448 -6.899 -48.506 1.00 93.88 202 ILE A N 1
ATOM 1520 C CA . ILE A 1 202 ? 20.868 -6.661 -48.780 1.00 93.88 202 ILE A CA 1
ATOM 1521 C C . ILE A 1 202 ? 21.690 -6.916 -47.518 1.00 93.88 202 ILE A C 1
ATOM 1523 O O . ILE A 1 202 ? 21.513 -6.230 -46.514 1.00 93.88 202 ILE A O 1
ATOM 1527 N N . SER A 1 203 ? 22.594 -7.892 -47.601 1.00 96.12 203 SER A N 1
ATOM 1528 C CA . SER A 1 203 ? 23.591 -8.225 -46.578 1.00 96.12 203 SER A CA 1
ATOM 1529 C C . SER A 1 203 ? 24.769 -7.254 -46.632 1.00 96.12 203 SER A C 1
ATOM 1531 O O . SER A 1 203 ? 25.364 -7.066 -47.694 1.00 96.12 203 SER A O 1
ATOM 1533 N N . LEU A 1 204 ? 25.161 -6.665 -45.504 1.00 93.44 204 LEU A N 1
ATOM 1534 C CA . LEU A 1 204 ? 26.347 -5.814 -45.464 1.00 93.44 204 LEU A CA 1
ATOM 1535 C C . LEU A 1 204 ? 27.626 -6.631 -45.688 1.00 93.44 204 LEU A C 1
ATOM 1537 O O . LEU A 1 204 ? 28.514 -6.161 -46.396 1.00 93.44 204 LEU A O 1
ATOM 1541 N N . GLN A 1 205 ? 27.707 -7.850 -45.146 1.00 93.44 205 GLN A N 1
ATOM 1542 C CA . GLN A 1 205 ? 28.909 -8.688 -45.248 1.00 93.44 205 GLN A CA 1
ATOM 1543 C C . GLN A 1 205 ? 29.038 -9.442 -46.584 1.00 93.44 205 GLN A C 1
ATOM 1545 O O . GLN A 1 205 ? 30.154 -9.671 -47.044 1.00 93.44 205 GLN A O 1
ATOM 1550 N N . HIS A 1 206 ? 27.924 -9.832 -47.212 1.00 91.69 206 HIS A N 1
ATOM 1551 C CA . HIS A 1 206 ? 27.926 -10.775 -48.342 1.00 91.69 206 HIS A CA 1
ATOM 1552 C C . HIS A 1 206 ? 27.284 -10.241 -49.627 1.00 91.69 206 HIS A C 1
ATOM 1554 O O . HIS A 1 206 ? 27.112 -11.010 -50.577 1.00 91.69 206 HIS A O 1
ATOM 1560 N N . HIS A 1 207 ? 26.885 -8.965 -49.691 1.00 90.81 207 HIS A N 1
ATOM 1561 C CA . HIS A 1 207 ? 26.365 -8.435 -50.951 1.00 90.81 207 HIS A CA 1
ATOM 1562 C C . HIS A 1 207 ? 27.418 -8.526 -52.062 1.00 90.81 207 HIS A C 1
ATOM 1564 O O . HIS A 1 207 ? 28.614 -8.335 -51.852 1.00 90.81 207 HIS A O 1
ATOM 1570 N N . VAL A 1 208 ? 26.943 -8.823 -53.269 1.00 87.88 208 VAL A N 1
ATOM 1571 C CA . VAL A 1 208 ? 27.772 -8.916 -54.470 1.00 87.88 208 VAL A CA 1
ATOM 1572 C C . VAL A 1 208 ? 27.430 -7.778 -55.423 1.00 87.88 208 VAL A C 1
ATOM 1574 O O . VAL A 1 208 ? 26.276 -7.364 -55.528 1.00 87.88 208 VAL A O 1
ATOM 1577 N N . HIS A 1 209 ? 28.431 -7.303 -56.159 1.00 84.56 209 HIS A N 1
ATOM 1578 C CA . HIS A 1 209 ? 28.249 -6.332 -57.234 1.00 84.56 209 HIS A CA 1
ATOM 1579 C C . HIS A 1 209 ? 28.250 -7.055 -58.589 1.00 84.56 209 HIS A C 1
ATOM 1581 O O . HIS A 1 209 ? 29.144 -7.850 -58.875 1.00 84.56 209 HIS A O 1
ATOM 1587 N N . THR A 1 210 ? 27.258 -6.786 -59.442 1.00 86.69 210 THR A N 1
ATOM 1588 C CA . THR A 1 210 ? 27.149 -7.364 -60.797 1.00 86.69 210 THR A CA 1
ATOM 1589 C C . THR A 1 210 ? 27.521 -6.346 -61.876 1.00 86.69 210 THR A C 1
ATOM 1591 O O . THR A 1 210 ? 27.387 -5.147 -61.656 1.00 86.69 210 THR A O 1
ATOM 1594 N N . GLY A 1 211 ? 27.913 -6.805 -63.072 1.00 84.06 211 GLY A N 1
ATOM 1595 C CA . GLY A 1 211 ? 28.175 -5.917 -64.219 1.00 84.06 211 GLY A CA 1
ATOM 1596 C C . GLY A 1 211 ? 29.546 -5.229 -64.205 1.00 84.06 211 GLY A C 1
ATOM 1597 O O . GLY A 1 211 ? 29.717 -4.191 -64.836 1.00 84.06 211 GLY A O 1
ATOM 1598 N N . VAL A 1 212 ? 30.518 -5.796 -63.488 1.00 83.56 212 VAL A N 1
ATOM 1599 C CA . VAL A 1 212 ? 31.893 -5.280 -63.413 1.00 83.56 212 VAL A CA 1
ATOM 1600 C C . VAL A 1 212 ? 32.741 -5.749 -64.606 1.00 83.56 212 VAL A C 1
ATOM 1602 O O . VAL A 1 212 ? 32.592 -6.882 -65.068 1.00 83.56 212 VAL A O 1
ATOM 1605 N N . GLN A 1 213 ? 33.653 -4.902 -65.100 1.00 86.00 213 GLN A N 1
ATOM 1606 C CA . GLN A 1 213 ? 34.681 -5.317 -66.062 1.00 86.00 213 GLN A CA 1
ATOM 1607 C C . GLN A 1 213 ? 35.846 -5.969 -65.310 1.00 86.00 213 GLN A C 1
ATOM 1609 O O . GLN A 1 213 ? 36.446 -5.351 -64.436 1.00 86.00 213 GLN A O 1
ATOM 1614 N N . GLY A 1 214 ? 36.148 -7.227 -65.636 1.00 84.12 214 GLY A N 1
ATOM 1615 C CA . GLY A 1 214 ? 37.205 -7.985 -64.965 1.00 84.12 214 GLY A CA 1
ATOM 1616 C C . GLY A 1 214 ? 38.604 -7.410 -65.218 1.00 84.12 214 GLY A C 1
ATOM 1617 O O . GLY A 1 214 ? 38.943 -7.074 -66.353 1.00 84.12 214 GLY A O 1
ATOM 1618 N N . GLY A 1 215 ? 39.416 -7.345 -64.162 1.00 86.88 215 GLY A N 1
ATOM 1619 C CA . GLY A 1 215 ? 40.815 -6.908 -64.170 1.00 86.88 215 GLY A CA 1
ATOM 1620 C C . GLY A 1 215 ? 41.582 -7.497 -62.979 1.00 86.88 215 GLY A C 1
ATOM 1621 O O . GLY A 1 215 ? 41.005 -8.218 -62.170 1.00 86.88 215 GLY A O 1
ATOM 1622 N N . SER A 1 216 ? 42.885 -7.221 -62.878 1.00 89.25 216 SER A N 1
ATOM 1623 C CA . SER A 1 216 ? 43.760 -7.743 -61.808 1.00 89.25 216 SER A CA 1
ATOM 1624 C C . SER A 1 216 ? 43.880 -6.828 -60.583 1.00 89.25 216 SER A C 1
ATOM 1626 O O . SER A 1 216 ? 44.673 -7.108 -59.687 1.00 89.25 216 SER A O 1
ATOM 1628 N N . GLU A 1 217 ? 43.158 -5.710 -60.564 1.00 88.12 217 GLU A N 1
ATOM 1629 C CA . GLU A 1 217 ? 43.210 -4.723 -59.485 1.00 88.12 217 GLU A CA 1
ATOM 1630 C C . GLU A 1 217 ? 42.135 -5.001 -58.425 1.00 88.12 217 GLU A C 1
ATOM 1632 O O . GLU A 1 217 ? 41.084 -5.573 -58.718 1.00 88.12 217 GLU A O 1
ATOM 1637 N N . ASN A 1 218 ? 42.394 -4.583 -57.185 1.00 84.12 218 ASN A N 1
ATOM 1638 C CA . ASN A 1 218 ? 41.396 -4.625 -56.119 1.00 84.12 218 ASN A CA 1
ATOM 1639 C C . ASN A 1 218 ? 40.450 -3.427 -56.237 1.00 84.12 218 ASN A C 1
ATOM 1641 O O . ASN A 1 218 ? 40.868 -2.331 -56.612 1.00 84.12 218 ASN A O 1
ATOM 1645 N N . THR A 1 219 ? 39.188 -3.615 -55.850 1.00 80.44 219 THR A N 1
ATOM 1646 C CA . THR A 1 219 ? 38.263 -2.492 -55.681 1.00 80.44 219 THR A CA 1
ATOM 1647 C C . THR A 1 219 ? 38.799 -1.531 -54.621 1.00 80.44 219 THR A C 1
ATOM 1649 O O . THR A 1 219 ? 39.391 -1.958 -53.626 1.00 80.44 219 THR A O 1
ATOM 1652 N N . GLY A 1 220 ? 38.568 -0.231 -54.811 1.00 78.69 220 GLY A N 1
ATOM 1653 C CA . GLY A 1 220 ? 38.831 0.759 -53.769 1.00 78.69 220 GLY A CA 1
ATOM 1654 C C . GLY A 1 220 ? 38.010 0.486 -52.506 1.00 78.69 220 GLY A C 1
ATOM 1655 O O . GLY A 1 220 ? 37.044 -0.282 -52.525 1.00 78.69 220 GLY A O 1
ATOM 1656 N N . THR A 1 221 ? 38.385 1.130 -51.400 1.00 76.31 221 THR A N 1
ATOM 1657 C CA . THR A 1 221 ? 37.527 1.155 -50.210 1.00 76.31 221 THR A CA 1
ATOM 1658 C C . THR A 1 221 ? 36.153 1.713 -50.585 1.00 76.31 221 THR A C 1
ATOM 1660 O O . THR A 1 221 ? 36.110 2.646 -51.394 1.00 76.31 221 THR A O 1
ATOM 1663 N N . PRO A 1 222 ? 35.053 1.201 -50.003 1.00 69.31 222 PRO A N 1
ATOM 1664 C CA . PRO A 1 222 ? 33.746 1.833 -50.144 1.00 69.31 222 PRO A CA 1
ATOM 1665 C C . PRO A 1 222 ? 33.866 3.331 -49.835 1.00 69.31 222 PRO A C 1
ATOM 1667 O O . PRO A 1 222 ? 34.404 3.698 -48.788 1.00 69.31 222 PRO A O 1
ATOM 1670 N N . SER A 1 223 ? 33.464 4.172 -50.790 1.00 57.75 223 SER A N 1
ATOM 1671 C CA . SER A 1 223 ? 33.478 5.637 -50.683 1.00 57.75 223 SER A CA 1
ATOM 1672 C C . SER A 1 223 ? 32.195 6.163 -50.067 1.00 57.75 223 SER A C 1
ATOM 1674 O O . SER A 1 223 ? 31.131 5.679 -50.518 1.00 57.75 223 SER A O 1
#

Foldseek 3Di:
DDDDDDDDDDDDDPPDDFDWDWDDDDPPDIDTRATEDDDPPDDDDDDPPPQKDWDKDAPDPVSNHIHTDDIGRPQQDDDPADPPKDWDADPVRAIFTRHPVGTDGGPDPHDDDDDDPDDDDDDDPDDDDDDDPDDDDDDPDDDDDDPPDDDDDDPDDDDPDDDDDPDDDDADPPPDGDDDDPDDDDDPDDDDDPDWDDDPNATPVDDDDPDDDDDDDDDDDDD

Secondary structure (DSSP, 8-state):
-------------SS--PEEEEEEEETTEEEEEEEE-PPTT-------SS-SEEEEEESSSS--SEEEEEEE-TTT---SPPTT-EEEE-TT--EEEEETTEEEEE-TTSPP----SS------S------SS------S------SS------S-----S----SS-----TTS------SS-----S----SS--EETTEETTT----SPPP-SSPPPPP-

pLDDT: mean 85.92, std 15.98, range [28.05, 98.25]